Protein AF-A0A6G8Q004-F1 (afdb_monomer)

pLDDT: mean 73.76, std 18.57, range [37.31, 93.25]

Sequence (180 aa):
MSMREQERRKRRAISRADGVKKRLNGRMREAELLAKEAKRRAEEVKRRIEVGDVEPRPLPSLREDSMPSMESSRSMPSMESSPSMASAELSSGVPLEEAAYGGGEMGEDMPLGIEPRRAHEDLGRRITEDTGAEGDVHLHAERKADEMKSQMTEDTDAGGDMKLHADRKAERMAAEMLEE

Mean predicted aligned error: 21.76 Å

Foldseek 3Di:
DDPVVVVVVVVVVVVVVVVVVVVVVVVVVVVVVVVVVVVVVVVVVVCCVPVVPDDPDPDDPDDPPDDPDPDPPDDDPDPDDDDPDDDDDDPDDDPDPPPPPPPDPPPPPDPPVDDVVVVLQVVLCVVQVVVPPSSDPVSSVVSVLQVVLCVVQVVVNPSSPPVSSVVSVVVVVVVVVVVD

Organism: NCBI:txid2653852

Solvent-accessible surface area (backbone atoms only — not comparable to full-atom values): 11271 Å² total; per-residue (Å²): 134,56,72,72,55,54,52,51,52,50,54,52,50,50,54,52,52,52,54,50,50,53,54,50,55,51,54,52,51,53,51,51,50,52,52,52,52,52,49,51,54,51,52,50,52,49,43,40,69,75,72,51,79,53,84,74,76,78,72,80,75,79,58,92,86,60,73,84,73,76,78,81,75,72,85,72,80,80,78,78,83,76,84,85,81,74,91,72,90,70,95,73,78,86,75,76,92,78,76,83,79,70,75,70,85,84,62,85,83,58,91,56,101,59,60,66,68,58,55,50,53,55,47,30,27,64,74,12,52,91,66,67,30,76,35,38,64,66,60,22,50,52,53,51,50,51,52,50,33,30,66,76,12,56,93,59,71,30,79,39,40,66,67,58,24,51,52,51,52,51,50,52,53,51,51,60,66,72,76,113

Secondary structure (DSSP, 8-state):
--HHHHHHHHHHHHHHHHHHHHHHHHHHHHHHHHHHHHHHHHHHHHHHHHT--SPPPPPPPPPTT----------PPPPPPP---------S----S-SS----STTTT---SS-HHHHHHHHHHHHHGGGT-TT-HHHHHHHHHHHHHHHHHGGGT-TT-HHHHHHHHHHHHHHHHH--

Radius of gyration: 31.66 Å; Cα contacts (8 Å, |Δi|>4): 59; chains: 1; bounding box: 73×43×82 Å

Structure (mmCIF, N/CA/C/O backbone):
data_AF-A0A6G8Q004-F1
#
_entry.id   AF-A0A6G8Q004-F1
#
loop_
_atom_site.group_PDB
_atom_site.id
_atom_site.type_symbol
_atom_site.label_atom_id
_atom_site.label_alt_id
_atom_site.label_comp_id
_atom_site.label_asym_id
_atom_site.label_entity_id
_atom_site.label_seq_id
_atom_site.pdbx_PDB_ins_code
_atom_site.Cartn_x
_atom_site.Cartn_y
_atom_site.Cartn_z
_atom_site.occupancy
_atom_site.B_iso_or_equiv
_atom_site.auth_seq_id
_atom_site.auth_comp_id
_atom_site.auth_asym_id
_atom_site.auth_atom_id
_atom_site.pdbx_PDB_model_num
ATOM 1 N N . MET A 1 1 ? 32.121 6.304 -26.165 1.00 60.59 1 MET A N 1
ATOM 2 C CA . MET A 1 1 ? 32.089 7.005 -24.856 1.00 60.59 1 MET A CA 1
ATOM 3 C C . MET A 1 1 ? 33.478 6.995 -24.233 1.00 60.59 1 MET A C 1
ATOM 5 O O . MET A 1 1 ? 34.127 5.959 -24.273 1.00 60.59 1 MET A O 1
ATOM 9 N N . SER A 1 2 ? 33.946 8.118 -23.682 1.00 84.44 2 SER A N 1
ATOM 10 C CA . SER A 1 2 ? 35.285 8.214 -23.071 1.00 84.44 2 SER A CA 1
ATOM 11 C C . SER A 1 2 ? 35.323 7.554 -21.684 1.00 84.44 2 SER A C 1
ATOM 13 O O . SER A 1 2 ? 34.373 7.688 -20.912 1.00 84.44 2 SER A O 1
ATOM 15 N N . MET A 1 3 ? 36.435 6.900 -21.326 1.00 78.88 3 MET A N 1
ATOM 16 C CA . MET A 1 3 ? 36.659 6.296 -19.997 1.00 78.88 3 MET A CA 1
ATOM 17 C C . MET A 1 3 ? 36.403 7.283 -18.844 1.00 78.88 3 MET A C 1
ATOM 19 O O . MET A 1 3 ? 35.799 6.929 -17.833 1.00 78.88 3 MET A O 1
ATOM 23 N N . ARG A 1 4 ? 36.751 8.564 -19.034 1.00 80.69 4 ARG A N 1
ATOM 24 C CA . ARG A 1 4 ? 36.499 9.637 -18.052 1.00 80.69 4 ARG A CA 1
ATOM 25 C C . ARG A 1 4 ? 35.010 9.912 -17.835 1.00 80.69 4 ARG A C 1
ATOM 27 O O . ARG A 1 4 ? 34.591 10.317 -16.750 1.00 80.69 4 ARG A O 1
ATOM 34 N N . GLU A 1 5 ? 34.197 9.711 -18.865 1.00 85.31 5 GLU A N 1
ATOM 35 C CA . GLU A 1 5 ? 32.750 9.885 -18.785 1.00 85.31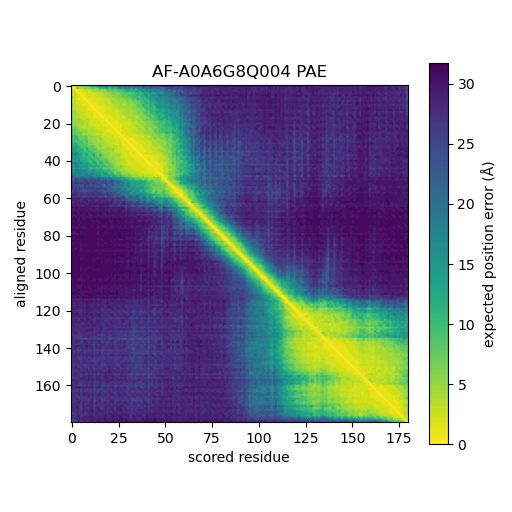 5 GLU A CA 1
ATOM 36 C C . GLU A 1 5 ? 32.092 8.703 -18.062 1.00 85.31 5 GLU A C 1
ATOM 38 O O . GLU A 1 5 ? 31.212 8.906 -17.222 1.00 85.31 5 GLU A O 1
ATOM 43 N N . GLN A 1 6 ? 32.580 7.481 -18.299 1.00 83.94 6 GLN A N 1
ATOM 44 C CA . GLN A 1 6 ? 32.144 6.293 -17.563 1.00 83.94 6 GLN A CA 1
ATOM 45 C C . GLN A 1 6 ? 32.464 6.407 -16.066 1.00 83.94 6 GLN A C 1
ATOM 47 O O . GLN A 1 6 ? 31.599 6.137 -15.233 1.00 83.94 6 GLN A O 1
ATOM 52 N N . GLU A 1 7 ? 33.658 6.881 -15.698 1.00 85.06 7 GLU A N 1
ATOM 53 C CA . GLU A 1 7 ? 34.019 7.124 -14.294 1.00 85.06 7 GLU A CA 1
ATOM 54 C C . GLU A 1 7 ? 33.127 8.178 -13.628 1.00 85.06 7 GLU A C 1
ATOM 56 O O . GLU A 1 7 ? 32.675 7.989 -12.495 1.00 85.06 7 GLU A O 1
ATOM 61 N N . ARG A 1 8 ? 32.807 9.273 -14.332 1.00 86.38 8 ARG A N 1
ATOM 62 C CA . ARG A 1 8 ? 31.873 10.292 -13.826 1.00 86.38 8 ARG A CA 1
ATOM 63 C C . ARG A 1 8 ? 30.472 9.725 -13.612 1.00 86.38 8 ARG A C 1
ATOM 65 O O . ARG A 1 8 ? 29.851 10.033 -12.593 1.00 86.38 8 ARG A O 1
ATOM 72 N N . ARG A 1 9 ? 29.974 8.892 -14.532 1.00 84.19 9 ARG A N 1
ATOM 73 C CA . ARG A 1 9 ? 28.670 8.224 -14.381 1.00 84.19 9 ARG A CA 1
ATOM 74 C C . ARG A 1 9 ? 28.670 7.261 -13.194 1.00 84.19 9 ARG A C 1
ATOM 76 O O . ARG A 1 9 ? 27.758 7.342 -12.375 1.00 84.19 9 ARG A O 1
ATOM 83 N N . LYS A 1 10 ? 29.718 6.446 -13.028 1.00 87.94 10 LYS A N 1
ATOM 84 C CA . LYS A 1 10 ? 29.873 5.530 -11.883 1.00 87.94 10 LYS A CA 1
ATOM 85 C C . LYS A 1 10 ? 29.887 6.278 -10.548 1.00 87.94 10 LYS A C 1
ATOM 87 O O . LYS A 1 10 ? 29.115 5.942 -9.656 1.00 87.94 10 LYS A O 1
ATOM 92 N N . ARG A 1 11 ? 30.674 7.354 -10.420 1.00 88.00 11 ARG A N 1
ATOM 93 C CA . ARG A 1 11 ? 30.712 8.169 -9.187 1.00 88.00 11 ARG A CA 1
ATOM 94 C C . ARG A 1 11 ? 29.363 8.812 -8.859 1.00 88.00 11 ARG A C 1
ATOM 96 O O . ARG A 1 11 ? 28.963 8.844 -7.699 1.00 88.00 11 ARG A O 1
ATOM 103 N N . ARG A 1 12 ? 28.634 9.293 -9.872 1.00 87.62 12 ARG A N 1
ATOM 104 C CA . ARG A 1 12 ? 27.278 9.839 -9.687 1.00 87.62 12 ARG A CA 1
ATOM 105 C C . ARG A 1 12 ? 26.276 8.764 -9.269 1.00 87.62 12 ARG A C 1
ATOM 107 O O . ARG A 1 12 ? 25.435 9.038 -8.419 1.00 87.62 12 ARG A O 1
ATOM 114 N N . ALA A 1 13 ? 26.369 7.560 -9.832 1.00 89.12 13 ALA A N 1
ATOM 115 C CA . ALA A 1 13 ? 25.527 6.432 -9.444 1.00 89.12 13 ALA A CA 1
ATOM 116 C C . ALA A 1 13 ? 25.773 6.019 -7.983 1.00 89.12 13 ALA A C 1
ATOM 118 O O . ALA A 1 13 ? 24.814 5.894 -7.226 1.00 89.12 13 ALA A O 1
ATOM 119 N N . ILE A 1 14 ? 27.040 5.927 -7.563 1.00 91.31 14 ILE A N 1
ATOM 120 C CA . ILE A 1 14 ? 27.421 5.623 -6.172 1.00 91.31 14 ILE A CA 1
ATOM 121 C C . ILE A 1 14 ? 26.874 6.689 -5.213 1.00 91.31 14 ILE A C 1
ATOM 123 O O . ILE A 1 14 ? 26.197 6.360 -4.247 1.00 91.31 14 ILE A O 1
ATOM 127 N N . SER A 1 15 ? 27.066 7.975 -5.522 1.00 89.19 15 SER A N 1
ATOM 128 C CA . SER A 1 15 ? 26.564 9.065 -4.675 1.00 89.19 15 SER A CA 1
ATOM 129 C C . SER A 1 15 ? 25.033 9.060 -4.537 1.00 89.19 15 SER A C 1
ATOM 131 O O . SER A 1 15 ? 24.506 9.328 -3.455 1.00 89.19 15 SER A O 1
ATOM 133 N N . ARG A 1 16 ? 24.305 8.712 -5.606 1.00 90.75 16 ARG A N 1
ATOM 134 C CA . ARG A 1 16 ? 22.843 8.548 -5.558 1.00 90.75 16 ARG A CA 1
ATOM 135 C C . ARG A 1 16 ? 22.437 7.350 -4.701 1.00 90.75 16 ARG A C 1
ATOM 137 O O . ARG A 1 16 ? 21.535 7.491 -3.878 1.00 90.75 16 ARG A O 1
ATOM 144 N N . ALA A 1 17 ? 23.117 6.215 -4.856 1.00 88.75 17 ALA A N 1
ATOM 145 C CA . ALA A 1 17 ? 22.868 5.017 -4.058 1.00 88.75 17 ALA A CA 1
ATOM 146 C C . ALA A 1 17 ? 23.103 5.274 -2.559 1.00 88.75 17 ALA A C 1
ATOM 148 O O . ALA A 1 17 ? 22.254 4.933 -1.735 1.00 88.75 17 ALA A O 1
ATOM 149 N N . ASP A 1 18 ? 24.182 5.975 -2.203 1.00 92.81 18 ASP A N 1
ATOM 150 C CA . ASP A 1 18 ? 24.469 6.364 -0.818 1.00 92.81 18 ASP A CA 1
ATOM 151 C C . ASP A 1 18 ? 23.402 7.305 -0.243 1.00 92.81 18 ASP A C 1
ATOM 153 O O . ASP A 1 18 ? 23.012 7.181 0.921 1.00 92.81 18 ASP A O 1
ATOM 157 N N . GLY A 1 19 ? 22.885 8.228 -1.061 1.00 90.31 19 GLY A N 1
ATOM 158 C CA . GLY A 1 19 ? 21.781 9.108 -0.681 1.00 90.31 19 GLY A CA 1
ATOM 159 C C . GLY A 1 19 ? 20.499 8.337 -0.353 1.00 90.31 19 GLY A C 1
ATOM 160 O O . GLY A 1 19 ? 19.862 8.602 0.669 1.00 90.31 19 GLY A O 1
ATOM 161 N N . VAL A 1 20 ? 20.142 7.349 -1.178 1.00 91.25 20 VAL A N 1
ATOM 162 C CA . VAL A 1 20 ? 18.982 6.472 -0.940 1.00 91.25 20 VAL A CA 1
ATOM 163 C C . VAL A 1 20 ? 19.192 5.623 0.313 1.00 91.25 20 VAL A C 1
ATOM 165 O O . VAL A 1 20 ? 18.309 5.572 1.170 1.00 91.25 20 VAL A O 1
ATOM 168 N N . LYS A 1 21 ? 20.382 5.038 0.482 1.00 90.50 21 LYS A N 1
ATOM 169 C CA . LYS A 1 21 ? 20.731 4.227 1.656 1.00 90.50 21 LYS A CA 1
ATOM 170 C C . LYS A 1 21 ? 20.603 5.017 2.959 1.00 90.50 21 LYS A C 1
ATOM 172 O O . LYS A 1 21 ? 20.034 4.515 3.924 1.00 90.50 21 LYS A O 1
ATOM 177 N N . LYS A 1 22 ? 21.061 6.274 2.992 1.00 92.00 22 LYS A N 1
ATOM 178 C CA . LYS A 1 22 ? 20.903 7.145 4.171 1.00 92.00 22 LYS A CA 1
ATOM 179 C C . LYS A 1 22 ? 19.435 7.412 4.510 1.00 92.00 22 LYS A C 1
ATOM 181 O O . LYS A 1 22 ? 19.076 7.362 5.683 1.00 92.00 22 LYS A O 1
ATOM 186 N N . ARG A 1 23 ? 18.584 7.652 3.505 1.00 91.12 23 ARG A N 1
ATOM 187 C CA . ARG A 1 23 ? 17.139 7.869 3.711 1.00 91.12 23 ARG A CA 1
ATOM 188 C C . ARG A 1 23 ? 16.446 6.619 4.246 1.00 91.12 23 ARG A C 1
ATOM 190 O O . ARG A 1 23 ? 15.669 6.717 5.189 1.00 91.12 23 ARG A O 1
ATOM 197 N N . LEU A 1 24 ? 16.759 5.453 3.680 1.00 88.44 24 LEU A N 1
ATOM 198 C CA . LEU A 1 24 ? 16.231 4.174 4.157 1.00 88.44 24 LEU A CA 1
ATOM 199 C C . LEU A 1 24 ? 16.668 3.888 5.595 1.00 88.44 24 LEU A C 1
ATOM 201 O O . LEU A 1 24 ? 15.832 3.546 6.422 1.00 88.44 24 LEU A O 1
ATOM 205 N N . ASN A 1 25 ? 17.940 4.117 5.927 1.00 89.56 25 ASN A N 1
ATOM 206 C CA . ASN A 1 25 ? 18.435 3.934 7.292 1.00 89.56 25 ASN A CA 1
ATOM 207 C C . ASN A 1 25 ? 17.744 4.862 8.305 1.00 89.56 25 ASN A C 1
ATOM 209 O O . ASN A 1 25 ? 17.517 4.448 9.438 1.00 89.56 25 ASN A O 1
ATOM 213 N N . GLY A 1 26 ? 17.404 6.096 7.915 1.00 87.81 26 GLY A N 1
ATOM 214 C CA . GLY A 1 26 ? 16.605 7.001 8.750 1.00 87.81 26 GLY A CA 1
ATOM 215 C C . GLY A 1 26 ? 15.217 6.428 9.045 1.00 87.81 26 GLY A C 1
ATOM 216 O O . GLY A 1 26 ? 14.860 6.257 10.207 1.00 87.81 26 GLY A O 1
ATOM 217 N N . ARG A 1 27 ? 14.494 6.017 7.995 1.00 88.88 27 ARG A N 1
ATOM 218 C CA . ARG A 1 27 ? 13.155 5.413 8.114 1.00 88.88 27 ARG A CA 1
ATOM 219 C C . ARG A 1 27 ? 13.153 4.117 8.924 1.00 88.88 27 ARG A C 1
ATOM 221 O O . ARG A 1 27 ? 12.253 3.894 9.722 1.00 88.88 27 ARG A O 1
ATOM 228 N N . MET A 1 28 ? 14.171 3.273 8.754 1.00 88.00 28 MET A N 1
ATOM 229 C CA . MET A 1 28 ? 14.307 2.027 9.517 1.00 88.00 28 MET A CA 1
ATOM 230 C C . MET A 1 28 ? 14.468 2.288 11.018 1.00 88.00 28 MET A C 1
ATOM 232 O O . MET A 1 28 ? 13.885 1.570 11.822 1.00 88.00 28 MET A O 1
ATOM 236 N N . ARG A 1 29 ? 15.214 3.332 11.406 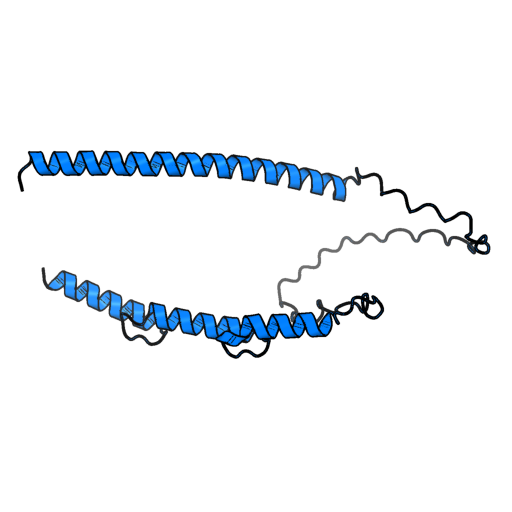1.00 88.12 29 ARG A N 1
ATOM 237 C CA . ARG A 1 29 ? 15.359 3.721 12.818 1.00 88.12 29 ARG A CA 1
ATOM 238 C C . ARG A 1 29 ? 14.048 4.236 13.402 1.00 88.12 29 ARG A C 1
ATOM 240 O O . ARG A 1 29 ? 13.706 3.871 14.520 1.00 88.12 29 ARG A O 1
ATOM 247 N N . GLU A 1 30 ? 13.310 5.049 12.651 1.00 88.50 30 GLU A N 1
ATOM 248 C CA . GLU A 1 30 ? 11.979 5.522 13.059 1.00 88.50 30 GLU A CA 1
ATOM 249 C C . GLU A 1 30 ? 11.005 4.351 13.239 1.00 88.50 30 GLU A C 1
ATOM 251 O O . GLU A 1 30 ? 10.335 4.253 14.267 1.00 88.50 30 GLU A O 1
ATOM 256 N N . ALA A 1 31 ? 10.992 3.411 12.290 1.00 85.88 31 ALA A N 1
ATOM 257 C CA . ALA A 1 31 ? 10.184 2.199 12.375 1.00 85.88 31 ALA A CA 1
ATOM 258 C C . ALA A 1 31 ? 10.569 1.329 13.583 1.00 85.88 31 ALA A C 1
ATOM 260 O O . ALA A 1 31 ? 9.697 0.789 14.261 1.00 85.88 31 ALA A O 1
ATOM 261 N N . GLU A 1 32 ? 11.862 1.219 13.898 1.00 90.69 32 GLU A N 1
ATOM 262 C CA . GLU A 1 32 ? 12.336 0.473 15.066 1.00 90.69 32 GLU A CA 1
ATOM 263 C C . GLU A 1 32 ? 11.872 1.111 16.385 1.00 90.69 32 GLU A C 1
ATOM 265 O O . GLU A 1 32 ? 11.477 0.401 17.313 1.00 90.69 32 GLU A O 1
ATOM 270 N N . LEU A 1 33 ? 11.888 2.445 16.477 1.00 90.94 33 LEU A N 1
ATOM 271 C CA . LEU A 1 33 ? 11.392 3.169 17.650 1.00 90.94 33 LEU A CA 1
ATOM 272 C C . LEU A 1 33 ? 9.883 2.982 17.825 1.00 90.94 33 LEU A C 1
ATOM 274 O O . LEU A 1 33 ? 9.444 2.623 18.919 1.00 90.94 33 LEU A O 1
ATOM 278 N N . LEU A 1 34 ? 9.112 3.129 16.744 1.00 90.88 34 LEU A N 1
ATOM 279 C CA . LEU A 1 34 ? 7.669 2.875 16.742 1.00 90.88 34 LEU A CA 1
ATOM 280 C C . LEU A 1 34 ? 7.348 1.438 17.166 1.00 90.88 34 LEU A C 1
ATOM 282 O O . LEU A 1 34 ? 6.473 1.213 17.999 1.00 90.88 34 LEU A O 1
ATOM 286 N N . ALA A 1 35 ? 8.095 0.458 16.655 1.00 89.19 35 ALA A N 1
ATOM 287 C CA . ALA A 1 35 ? 7.914 -0.941 17.025 1.00 89.19 35 ALA A CA 1
ATOM 288 C C . ALA A 1 35 ? 8.210 -1.191 18.514 1.00 89.19 35 ALA A C 1
ATOM 290 O O . ALA A 1 35 ? 7.503 -1.961 19.165 1.00 89.19 35 ALA A O 1
ATOM 291 N N . LYS A 1 36 ? 9.233 -0.539 19.080 1.00 92.56 36 LYS A N 1
ATOM 292 C CA . LYS A 1 36 ? 9.540 -0.628 20.518 1.00 92.56 36 LYS A CA 1
ATOM 293 C C . LYS A 1 36 ? 8.441 -0.003 21.376 1.00 92.56 36 LYS A C 1
ATOM 295 O O . LYS A 1 36 ? 8.083 -0.580 22.401 1.00 92.56 36 LYS A O 1
ATOM 300 N N . GLU A 1 37 ? 7.894 1.138 20.968 1.00 93.06 37 GLU A N 1
ATOM 301 C CA . GLU A 1 37 ? 6.784 1.790 21.670 1.00 93.06 37 GLU A CA 1
ATOM 302 C C . GLU A 1 37 ? 5.509 0.938 21.627 1.00 93.06 37 GLU A C 1
ATOM 304 O O . GLU A 1 37 ? 4.879 0.710 22.660 1.00 93.06 37 GLU A O 1
ATOM 309 N N . ALA A 1 38 ? 5.176 0.391 20.455 1.00 89.94 38 ALA A N 1
ATOM 310 C CA . ALA A 1 38 ? 4.040 -0.507 20.287 1.00 89.94 38 ALA A CA 1
ATOM 311 C C . ALA A 1 38 ? 4.161 -1.753 21.179 1.00 89.94 38 ALA A C 1
ATOM 313 O O . ALA A 1 38 ? 3.192 -2.136 21.831 1.00 89.94 38 ALA A O 1
ATOM 314 N N . LYS A 1 39 ? 5.362 -2.342 21.278 1.00 93.25 39 LYS A N 1
ATOM 315 C CA . LYS A 1 39 ? 5.624 -3.471 22.186 1.00 93.25 39 LYS A CA 1
ATOM 316 C C . LYS A 1 39 ? 5.395 -3.109 23.652 1.00 93.25 39 LYS A C 1
ATOM 318 O O . LYS A 1 39 ? 4.737 -3.867 24.353 1.00 93.25 39 LYS A O 1
ATOM 323 N N . ARG A 1 40 ? 5.871 -1.943 24.105 1.00 91.38 40 ARG A N 1
ATOM 324 C CA . ARG A 1 40 ? 5.638 -1.481 25.486 1.00 91.38 40 ARG A CA 1
ATOM 325 C C . ARG A 1 40 ? 4.150 -1.330 25.791 1.00 91.38 40 ARG A C 1
ATOM 327 O O . ARG A 1 40 ? 3.688 -1.853 26.797 1.00 91.38 40 ARG A O 1
ATOM 334 N N . ARG A 1 41 ? 3.388 -0.695 24.894 1.00 87.62 41 ARG A N 1
ATOM 335 C CA . ARG A 1 41 ? 1.928 -0.577 25.047 1.00 87.62 41 ARG A CA 1
ATOM 336 C C . ARG A 1 41 ? 1.236 -1.937 25.069 1.00 87.62 41 ARG A C 1
ATOM 338 O O . ARG A 1 41 ? 0.331 -2.142 25.869 1.00 87.62 41 ARG A O 1
ATOM 345 N N . ALA A 1 42 ? 1.655 -2.867 24.214 1.00 89.50 42 ALA A N 1
ATOM 346 C CA . ALA A 1 42 ? 1.094 -4.215 24.191 1.00 89.50 42 ALA A CA 1
ATOM 347 C C . ALA A 1 42 ? 1.348 -4.959 25.512 1.00 89.50 42 ALA A C 1
ATOM 349 O O . ALA A 1 42 ? 0.441 -5.593 26.043 1.00 89.50 42 ALA A O 1
ATOM 350 N N . GLU A 1 43 ? 2.551 -4.839 26.078 1.00 88.50 43 GLU A N 1
ATOM 351 C CA . GLU A 1 43 ? 2.869 -5.399 27.394 1.00 88.50 43 GLU A CA 1
ATOM 352 C C . GLU A 1 43 ? 2.059 -4.743 28.520 1.00 88.50 43 GLU A C 1
ATOM 354 O O . GLU A 1 43 ? 1.586 -5.446 29.409 1.00 88.50 43 GLU A O 1
ATOM 359 N N . GLU A 1 44 ? 1.852 -3.423 28.481 1.00 85.50 44 GLU A N 1
ATOM 360 C CA . GLU A 1 44 ? 0.981 -2.723 29.434 1.00 85.50 44 GLU A CA 1
ATOM 361 C C . GLU A 1 44 ? -0.457 -3.244 29.366 1.00 85.50 44 GLU A C 1
ATOM 363 O O . GLU A 1 44 ? -1.039 -3.569 30.397 1.00 85.50 44 GLU A O 1
ATOM 368 N N . VAL A 1 45 ? -1.023 -3.373 28.163 1.00 86.94 45 VAL A N 1
ATOM 369 C CA . VAL A 1 45 ? -2.372 -3.927 27.967 1.00 86.94 45 VAL A CA 1
ATOM 370 C C . VAL A 1 45 ? -2.445 -5.360 28.484 1.00 86.94 45 VAL A C 1
ATOM 372 O O . VAL A 1 45 ? -3.377 -5.695 29.212 1.00 86.94 45 VAL A O 1
ATOM 375 N N . LYS A 1 46 ? -1.440 -6.186 28.178 1.00 86.38 46 LYS A N 1
ATOM 376 C CA . LYS A 1 46 ? -1.368 -7.564 28.666 1.00 86.38 46 LYS A CA 1
ATOM 377 C C . LYS A 1 46 ? -1.377 -7.618 30.196 1.00 86.38 46 LYS A C 1
ATOM 379 O O . LYS A 1 46 ? -2.167 -8.364 30.759 1.00 86.38 46 LYS A O 1
ATOM 384 N N . ARG A 1 47 ? -0.588 -6.776 30.876 1.00 83.62 47 ARG A N 1
ATOM 385 C CA . ARG A 1 47 ? -0.601 -6.684 32.349 1.00 83.62 47 ARG A CA 1
ATOM 386 C C . ARG A 1 47 ? -1.955 -6.235 32.889 1.00 83.62 47 ARG A C 1
ATOM 388 O O . ARG A 1 47 ? -2.444 -6.823 33.844 1.00 83.62 47 ARG A O 1
ATOM 395 N N . ARG A 1 48 ? -2.590 -5.240 32.265 1.00 79.62 48 ARG A N 1
ATOM 396 C CA . ARG A 1 48 ? -3.920 -4.762 32.678 1.00 79.62 48 ARG A CA 1
ATOM 397 C C . ARG A 1 48 ? -4.989 -5.851 32.593 1.00 79.62 48 ARG A C 1
ATOM 399 O O . ARG A 1 48 ? -5.850 -5.898 33.461 1.00 79.62 48 ARG A O 1
ATOM 406 N N . ILE A 1 49 ? -4.930 -6.704 31.569 1.00 78.25 49 ILE A N 1
ATOM 407 C CA . ILE A 1 49 ? -5.897 -7.792 31.367 1.00 78.25 49 ILE A CA 1
ATOM 408 C C . ILE A 1 49 ? -5.580 -8.995 32.265 1.00 78.25 49 ILE A C 1
ATOM 410 O O . ILE A 1 49 ? -6.481 -9.516 32.910 1.00 78.25 49 ILE A O 1
ATOM 414 N N . GLU A 1 50 ? -4.321 -9.444 32.310 1.00 75.50 50 GLU A N 1
ATOM 415 C CA . GLU A 1 50 ? -3.936 -10.679 33.012 1.00 75.50 50 GLU A CA 1
ATOM 416 C C . GLU A 1 50 ? -3.774 -10.493 34.523 1.00 75.50 50 GLU A C 1
ATOM 418 O O . GLU A 1 50 ? -4.176 -11.359 35.293 1.00 75.50 50 GLU A O 1
ATOM 423 N N . VAL A 1 51 ? -3.170 -9.382 34.952 1.00 79.56 51 VAL A N 1
ATOM 424 C CA . VAL A 1 51 ? -2.913 -9.101 36.375 1.00 79.56 51 VAL A CA 1
ATOM 425 C C . VAL A 1 51 ? -4.098 -8.370 37.004 1.00 79.56 51 VAL A C 1
ATOM 427 O O . VAL A 1 51 ? -4.303 -8.450 38.211 1.00 79.56 51 VAL A O 1
ATOM 430 N N . GLY A 1 52 ? -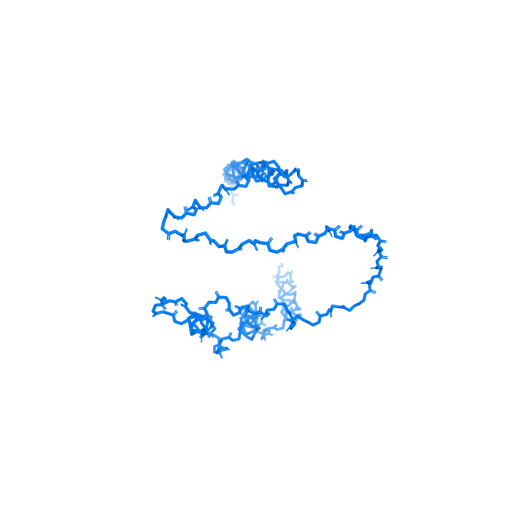4.908 -7.679 36.194 1.00 71.31 52 GLY A N 1
ATOM 431 C CA . GLY A 1 52 ? -6.006 -6.864 36.706 1.00 71.31 52 GLY A CA 1
ATOM 432 C C . GLY A 1 52 ? -5.523 -5.614 37.447 1.00 71.31 52 GLY A C 1
ATOM 433 O O . GLY A 1 52 ? -6.254 -5.092 38.281 1.00 71.31 52 GLY A O 1
ATOM 434 N N . ASP A 1 53 ? -4.318 -5.115 37.130 1.00 67.19 53 ASP A N 1
ATOM 435 C CA . ASP A 1 53 ? -3.695 -3.891 37.683 1.00 67.19 53 ASP A CA 1
ATOM 436 C C . ASP A 1 53 ? -4.410 -2.591 37.231 1.00 67.19 53 ASP A C 1
ATOM 438 O O . ASP A 1 53 ? -3.788 -1.567 36.934 1.00 67.19 53 ASP A O 1
ATOM 442 N N . VAL A 1 54 ? -5.735 -2.618 37.102 1.00 73.75 54 VAL A N 1
ATOM 443 C CA . VAL A 1 54 ? -6.559 -1.454 36.782 1.00 73.75 54 VAL A CA 1
ATOM 444 C C . VAL A 1 54 ? -7.647 -1.356 37.829 1.00 73.75 54 VAL A C 1
ATOM 446 O O . VAL A 1 54 ? -8.536 -2.203 37.894 1.00 73.75 54 VAL A O 1
ATOM 449 N N . GLU A 1 55 ? -7.595 -0.291 38.626 1.00 70.88 55 GLU A N 1
ATOM 450 C CA . GLU A 1 55 ? -8.716 0.068 39.482 1.00 70.88 55 GLU A CA 1
ATOM 451 C C . GLU A 1 55 ? -9.939 0.309 38.588 1.00 70.88 55 GLU A C 1
ATOM 453 O O . GLU A 1 55 ? -9.886 1.164 37.690 1.00 70.88 55 GLU A O 1
ATOM 458 N N . PRO A 1 56 ? -11.032 -0.453 38.768 1.00 74.81 56 PRO A N 1
ATOM 459 C CA . PRO A 1 56 ? -12.239 -0.222 38.003 1.00 74.81 56 PRO A CA 1
ATOM 460 C C . PRO A 1 56 ? -12.677 1.218 38.237 1.00 74.81 56 PRO A C 1
ATOM 462 O O . PRO A 1 56 ? -12.646 1.724 39.362 1.00 74.81 56 PRO A O 1
ATOM 465 N N . ARG A 1 57 ? -13.079 1.892 37.156 1.00 77.94 57 ARG A N 1
ATOM 466 C CA . ARG A 1 57 ? -13.598 3.253 37.259 1.00 77.94 57 ARG A CA 1
ATOM 467 C C . ARG A 1 57 ? -14.722 3.240 38.300 1.00 77.94 57 ARG A C 1
ATOM 469 O O . ARG A 1 57 ? -15.597 2.375 38.194 1.00 77.94 57 ARG A O 1
ATOM 476 N N . PRO A 1 58 ? -14.708 4.151 39.288 1.00 76.44 58 PRO A N 1
ATOM 477 C CA . PRO A 1 58 ? -15.768 4.188 40.275 1.00 76.44 58 PRO A CA 1
ATOM 478 C C . PRO A 1 58 ? -17.095 4.324 39.538 1.00 76.44 58 PRO A C 1
ATOM 480 O O . PRO A 1 58 ? -17.217 5.117 38.595 1.00 76.44 58 PRO A O 1
ATOM 483 N N . LEU A 1 59 ? -18.063 3.502 39.940 1.00 77.00 59 LEU A N 1
ATOM 484 C CA . LEU A 1 59 ? -19.407 3.608 39.402 1.00 77.00 59 LEU A CA 1
ATOM 485 C C . LEU A 1 59 ? -19.909 5.039 39.637 1.00 77.00 59 LEU A C 1
ATOM 487 O O . LEU A 1 59 ? -19.575 5.638 40.667 1.00 77.00 59 LEU A O 1
ATOM 491 N N . PRO A 1 60 ? -20.693 5.602 38.703 1.00 81.81 60 PRO A N 1
ATOM 492 C CA . PRO A 1 60 ? -21.373 6.862 38.950 1.00 81.81 60 PRO A CA 1
ATOM 493 C C . PRO A 1 60 ? -22.110 6.758 40.287 1.00 81.81 60 PRO A C 1
ATOM 495 O O . PRO A 1 60 ? -22.855 5.800 40.501 1.00 81.81 60 PRO A O 1
ATOM 498 N N . SER A 1 61 ? -21.868 7.704 41.197 1.00 74.00 61 SER A N 1
ATOM 499 C CA . SER A 1 61 ? -22.590 7.748 42.466 1.00 74.00 61 SER 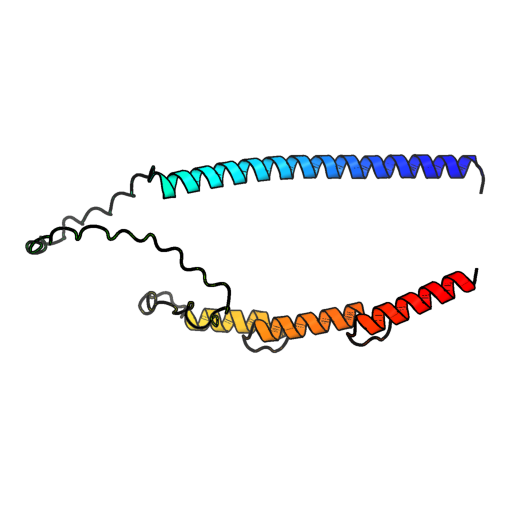A CA 1
ATOM 500 C C . SER A 1 61 ? -24.087 7.772 42.170 1.00 74.00 61 SER A C 1
ATOM 502 O O . SER A 1 61 ? -24.537 8.587 41.358 1.00 74.00 61 SER A O 1
ATOM 504 N N . LEU A 1 62 ? -24.844 6.878 42.813 1.00 62.28 62 LEU A N 1
ATOM 505 C CA . LEU A 1 62 ? -26.301 6.950 42.810 1.00 62.28 62 LEU A CA 1
ATOM 506 C C . LEU A 1 62 ? -26.696 8.368 43.216 1.00 62.28 62 LEU A C 1
ATOM 508 O O . LEU A 1 62 ? -26.168 8.912 44.187 1.00 62.28 62 LEU A O 1
ATOM 512 N N . ARG A 1 63 ? -27.561 8.994 42.420 1.00 70.00 63 ARG A N 1
ATOM 513 C CA . ARG A 1 63 ? -28.022 10.344 42.720 1.00 70.00 63 ARG A CA 1
ATOM 514 C C . ARG A 1 63 ? -28.807 10.324 44.035 1.00 70.00 63 ARG A C 1
ATOM 516 O O . ARG A 1 63 ? -29.504 9.346 44.307 1.00 70.00 63 ARG A O 1
ATOM 523 N N . GLU A 1 64 ? -28.707 11.393 44.820 1.00 61.00 64 GLU A N 1
ATOM 524 C CA . GLU A 1 64 ? -29.343 11.516 46.145 1.00 61.00 64 GLU A CA 1
ATOM 525 C C . GLU A 1 64 ? -30.884 11.424 46.106 1.00 61.00 64 GLU A C 1
ATOM 527 O O . GLU A 1 64 ? -31.513 11.153 47.123 1.00 61.00 64 GLU A O 1
ATOM 532 N N . ASP A 1 65 ? -31.494 11.596 44.932 1.00 64.50 65 ASP A N 1
ATOM 533 C CA . ASP A 1 65 ? -32.924 11.427 44.649 1.00 64.50 65 ASP A CA 1
ATOM 534 C C . ASP A 1 65 ? -33.333 9.974 44.320 1.00 64.50 65 ASP A C 1
ATOM 536 O O . ASP A 1 65 ? -34.511 9.698 44.083 1.00 64.50 65 ASP A O 1
ATOM 540 N N . SER A 1 66 ? -32.397 9.018 44.336 1.00 58.53 66 SER A N 1
ATOM 541 C CA . SER A 1 66 ? -32.711 7.596 44.148 1.00 58.53 66 SER A CA 1
ATOM 542 C C . SER A 1 66 ? -33.360 7.037 45.416 1.00 58.53 66 SER A C 1
ATOM 544 O O . SER A 1 66 ? -32.694 6.866 46.437 1.00 58.53 66 SER A O 1
ATOM 546 N N . MET A 1 67 ? -34.665 6.742 45.361 1.00 54.91 67 MET A N 1
ATOM 547 C CA . MET A 1 67 ? -35.356 6.029 46.443 1.00 54.91 67 MET A CA 1
ATOM 548 C C . MET A 1 67 ? -34.595 4.738 46.799 1.00 54.91 67 MET A C 1
ATOM 550 O O . MET A 1 67 ? -34.077 4.083 45.893 1.00 54.91 67 MET A O 1
ATOM 554 N N . PRO A 1 68 ? -34.514 4.351 48.087 1.00 57.00 68 PRO A N 1
ATOM 555 C CA . PRO A 1 68 ? -33.838 3.125 48.489 1.00 57.00 68 PRO A CA 1
ATOM 556 C C . PRO A 1 68 ? -34.513 1.941 47.798 1.00 57.00 68 PRO A C 1
ATOM 558 O O . PRO A 1 68 ? -35.662 1.611 48.092 1.00 57.00 68 PRO A O 1
ATOM 561 N N . SER A 1 69 ? -33.812 1.322 46.847 1.00 54.50 69 SER A N 1
ATOM 562 C CA . SER A 1 69 ? -34.259 0.076 46.235 1.00 54.50 69 SER A CA 1
ATOM 563 C C . SER A 1 69 ? -34.525 -0.938 47.344 1.00 54.50 69 SER A C 1
ATOM 565 O O . SER A 1 69 ? -33.695 -1.105 48.241 1.00 54.50 69 SER A O 1
ATOM 567 N N . MET A 1 70 ? -35.695 -1.583 47.291 1.00 54.78 70 MET A N 1
ATOM 568 C CA . MET A 1 70 ? -36.047 -2.681 48.189 1.00 54.78 70 MET A CA 1
ATOM 569 C C . MET A 1 70 ? -34.887 -3.673 48.289 1.00 54.78 70 MET A C 1
ATOM 571 O O . MET A 1 70 ? -34.276 -4.029 47.283 1.00 54.78 70 MET A O 1
ATOM 575 N N . GLU A 1 71 ? -34.624 -4.070 49.531 1.00 47.91 71 GLU A N 1
ATOM 576 C CA . GLU A 1 71 ? -33.713 -5.113 49.993 1.00 47.91 71 GLU A CA 1
ATOM 577 C C . GLU A 1 71 ? -33.382 -6.130 48.891 1.00 47.91 71 GLU A C 1
ATOM 579 O O . GLU A 1 71 ? -34.228 -6.935 48.497 1.00 47.91 71 GLU A O 1
ATOM 584 N N . SER A 1 72 ? -32.152 -6.071 48.371 1.00 46.44 72 SER A N 1
ATOM 585 C CA . SER A 1 72 ? -31.604 -7.070 47.458 1.00 46.44 72 SER A CA 1
ATOM 586 C C . SER A 1 72 ? -31.765 -8.444 48.098 1.00 46.44 72 SER A C 1
ATOM 588 O O . SER A 1 72 ? -31.018 -8.831 48.998 1.00 46.44 72 SER A O 1
ATOM 590 N N . SER A 1 73 ? -32.786 -9.172 47.664 1.00 49.97 73 SER A N 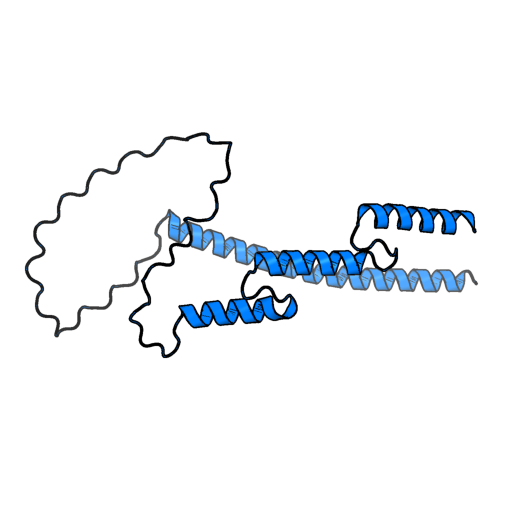1
ATOM 591 C CA . SER A 1 73 ? -33.081 -10.515 48.123 1.00 49.97 73 SER A CA 1
ATOM 592 C C . SER A 1 73 ? -31.860 -11.400 47.890 1.00 49.97 73 SER A C 1
ATOM 594 O O . SER A 1 73 ? -31.502 -11.652 46.743 1.00 49.97 73 SER A O 1
ATOM 596 N N . ARG A 1 74 ? -31.247 -11.851 48.994 1.00 42.97 74 ARG A N 1
ATOM 597 C CA . ARG A 1 74 ? -30.378 -13.034 49.122 1.00 42.97 74 ARG A CA 1
ATOM 598 C C . ARG A 1 74 ? -29.427 -13.250 47.936 1.00 42.97 74 ARG A C 1
ATOM 600 O O . ARG A 1 74 ? -29.743 -13.958 46.984 1.00 42.97 74 ARG A O 1
ATOM 607 N N . SER A 1 75 ? -28.213 -12.724 48.061 1.00 41.50 75 SER A N 1
ATOM 608 C CA . SER A 1 75 ? -27.048 -13.224 47.333 1.00 41.50 75 SER A CA 1
ATOM 609 C C . SER A 1 75 ? -26.998 -14.755 47.424 1.00 41.50 75 SER A C 1
ATOM 611 O O . SER A 1 75 ? -26.797 -15.327 48.497 1.00 41.50 75 SER A O 1
ATOM 613 N N . MET A 1 76 ? -27.234 -15.435 46.300 1.00 50.22 76 MET A N 1
ATOM 614 C CA . MET A 1 76 ? -26.906 -16.852 46.184 1.00 50.22 76 MET A CA 1
ATOM 615 C C . MET A 1 76 ? -25.382 -17.000 46.294 1.00 50.22 76 MET A C 1
ATOM 617 O O . MET A 1 76 ? -24.658 -16.174 45.731 1.00 50.22 76 MET A O 1
ATOM 621 N N . PRO A 1 77 ? -24.873 -18.008 47.022 1.00 43.66 77 PRO A N 1
ATOM 622 C CA . PRO A 1 77 ? -23.443 -18.268 47.079 1.00 43.66 77 PRO A CA 1
ATOM 623 C C . PRO A 1 77 ? -22.939 -18.605 45.674 1.00 43.66 77 PRO A C 1
ATOM 625 O O . PRO A 1 77 ? -23.526 -19.433 44.977 1.00 43.66 77 PRO A O 1
ATOM 628 N N . SER A 1 78 ? -21.871 -17.925 45.264 1.00 41.38 78 SER A N 1
ATOM 629 C CA . SER A 1 78 ? -21.173 -18.123 43.999 1.00 41.38 78 SER A CA 1
ATOM 630 C C . SER A 1 78 ? -20.921 -19.612 43.753 1.00 41.38 78 SER A C 1
ATOM 632 O O . SER A 1 78 ? -20.281 -20.271 44.573 1.00 41.38 78 SER A O 1
ATOM 634 N N . MET A 1 79 ? -21.435 -20.141 42.639 1.00 43.06 79 MET A N 1
ATOM 635 C CA . MET A 1 79 ? -21.089 -21.485 42.184 1.00 43.06 79 MET A CA 1
ATOM 636 C C . MET A 1 79 ? -19.580 -21.566 41.948 1.00 43.06 79 MET A C 1
ATOM 638 O O . MET A 1 79 ? -18.977 -20.700 41.317 1.00 43.06 79 MET A O 1
ATOM 642 N N . GLU A 1 80 ? -19.003 -22.625 42.494 1.00 44.16 80 GLU A N 1
ATOM 643 C CA . GLU A 1 80 ? -17.617 -23.041 42.362 1.00 44.16 80 GLU A CA 1
ATOM 644 C C . GLU A 1 80 ? -17.235 -23.149 40.875 1.00 44.16 80 GLU A C 1
ATOM 646 O O . GLU A 1 80 ? -17.882 -23.852 40.094 1.00 44.16 80 GLU A O 1
ATOM 651 N N . SER A 1 81 ? -16.209 -22.399 40.472 1.00 41.56 81 SER A N 1
ATOM 652 C CA . SER A 1 81 ? -15.674 -22.379 39.112 1.00 41.56 81 SER A CA 1
ATOM 653 C C . SER A 1 81 ? -15.329 -23.793 38.643 1.00 41.56 81 SER A C 1
ATOM 655 O O . SER A 1 81 ? -14.485 -24.469 39.229 1.00 41.56 81 SER A O 1
ATOM 657 N N . SER A 1 82 ? -15.962 -24.241 37.562 1.00 43.31 82 SER A N 1
ATOM 658 C CA . SER A 1 82 ? -15.668 -25.536 36.948 1.00 43.31 82 SER A CA 1
ATOM 659 C C . SER A 1 82 ? -14.265 -25.528 36.313 1.00 43.31 82 SER A C 1
ATOM 661 O O . SER A 1 82 ? -13.910 -24.554 35.640 1.00 43.31 82 SER A O 1
ATOM 663 N N . PRO A 1 83 ? -13.464 -26.600 36.454 1.00 48.56 83 PRO A N 1
ATOM 664 C CA . PRO A 1 83 ? -12.155 -26.694 35.824 1.00 48.56 83 PRO A CA 1
ATOM 665 C C . PRO A 1 83 ? -12.329 -26.996 34.332 1.00 48.56 83 PRO A C 1
ATOM 667 O O . PRO A 1 83 ? -12.546 -28.136 33.934 1.00 48.56 83 PRO A O 1
ATOM 670 N N . SER A 1 84 ? -12.224 -25.974 33.487 1.00 37.38 84 SER A N 1
ATOM 671 C CA . SER A 1 84 ? -12.235 -26.150 32.031 1.00 37.38 84 SER A CA 1
ATOM 672 C C . SER A 1 84 ? -10.804 -26.313 31.510 1.00 37.38 84 SER A C 1
ATOM 674 O O . SER A 1 84 ? -10.251 -25.417 30.882 1.00 37.38 84 SER A O 1
ATOM 676 N N . MET A 1 85 ? -10.188 -27.464 31.794 1.00 46.94 85 MET A N 1
ATOM 677 C CA . MET A 1 85 ? -9.126 -28.014 30.947 1.00 46.94 85 MET A CA 1
ATOM 678 C C . MET A 1 85 ? -9.705 -29.198 30.181 1.00 46.94 85 MET A C 1
ATOM 680 O O . MET A 1 85 ? -9.847 -30.288 30.725 1.00 46.94 85 MET A O 1
ATOM 684 N N . ALA A 1 86 ? -9.996 -28.984 28.905 1.00 37.31 86 ALA A N 1
ATOM 685 C CA . ALA A 1 86 ? -10.075 -30.056 27.928 1.00 37.31 86 ALA A CA 1
ATOM 686 C C . ALA A 1 86 ? -9.700 -29.473 26.568 1.00 37.31 86 ALA A C 1
ATOM 688 O O . ALA A 1 86 ? -10.513 -28.881 25.863 1.00 37.31 86 ALA A O 1
ATOM 689 N N . SER A 1 87 ? -8.421 -29.613 26.239 1.00 44.56 87 SER A N 1
ATOM 690 C CA . SER A 1 87 ? -7.922 -29.578 24.876 1.00 44.56 87 SER A CA 1
ATOM 691 C C . SER A 1 87 ? -8.792 -30.499 24.016 1.00 44.56 87 SER A C 1
ATOM 693 O O . SER A 1 87 ? -8.745 -31.716 24.178 1.00 44.56 87 SER A O 1
ATOM 695 N N . ALA A 1 88 ? -9.595 -29.923 23.127 1.00 39.97 88 ALA A N 1
ATOM 696 C CA . ALA A 1 88 ? -10.219 -30.644 22.032 1.00 39.97 88 ALA A CA 1
ATOM 697 C C . ALA A 1 88 ? -9.442 -30.290 20.766 1.00 39.97 88 ALA A C 1
ATOM 699 O O . ALA A 1 88 ? -9.577 -29.205 20.201 1.00 39.97 88 ALA A O 1
ATOM 700 N N . GLU A 1 89 ? -8.574 -31.212 20.366 1.00 46.25 89 GLU A N 1
ATOM 701 C CA . GLU A 1 89 ? -8.109 -31.329 18.994 1.00 46.25 89 GLU A CA 1
ATOM 702 C C . GLU A 1 89 ? -9.324 -31.287 18.054 1.00 46.25 89 GLU A C 1
ATOM 704 O O . GLU A 1 89 ? -10.145 -32.199 18.053 1.00 46.25 89 GLU A O 1
ATOM 709 N N . LEU A 1 90 ? -9.444 -30.229 17.254 1.00 41.50 90 LEU A N 1
ATOM 710 C CA . LEU A 1 90 ? -10.312 -30.189 16.076 1.00 41.50 90 LEU A CA 1
ATOM 711 C C . LEU A 1 90 ? -9.589 -29.425 14.966 1.00 41.50 90 LEU A C 1
ATOM 713 O O . LEU A 1 90 ? -9.910 -28.308 14.577 1.00 41.50 90 LEU A O 1
ATOM 717 N N . SER A 1 91 ? -8.561 -30.091 14.447 1.00 49.44 91 SER A N 1
ATOM 718 C CA . SER A 1 91 ? -8.189 -29.995 13.042 1.00 49.44 91 SER A CA 1
ATOM 719 C C . SER A 1 91 ? -9.323 -30.626 12.224 1.00 49.44 91 SER A C 1
ATOM 721 O O . SER A 1 91 ? -9.367 -31.847 12.082 1.00 49.44 91 SER A O 1
ATOM 723 N N . SER A 1 92 ? -10.268 -29.817 11.746 1.00 42.44 92 SER A N 1
ATOM 724 C CA . SER A 1 92 ? -10.998 -29.966 10.471 1.00 42.44 92 SER A CA 1
ATOM 725 C C . SER A 1 92 ? -12.287 -29.144 10.502 1.00 42.44 92 SER A C 1
ATOM 727 O O . SER A 1 92 ? -13.104 -29.284 11.403 1.00 42.44 92 SER A O 1
ATOM 729 N N . GLY A 1 93 ? -12.479 -28.315 9.476 1.00 39.28 93 GLY A N 1
ATOM 730 C CA . GLY A 1 93 ? -13.750 -27.640 9.218 1.00 39.28 93 GLY A CA 1
ATOM 731 C C . GLY A 1 93 ? -13.817 -26.235 9.797 1.00 39.28 93 GLY A C 1
ATOM 732 O O . GLY A 1 93 ? -14.187 -26.036 10.947 1.00 39.28 93 GLY A O 1
ATOM 733 N N . VAL A 1 94 ? -13.489 -25.255 8.958 1.00 41.69 94 VAL A N 1
ATOM 734 C CA . VAL A 1 94 ? -13.869 -23.853 9.145 1.00 41.69 94 VAL A CA 1
ATOM 735 C C . VAL A 1 94 ? -15.395 -23.818 9.339 1.00 41.69 94 VAL A C 1
ATOM 737 O O . VAL A 1 94 ? -16.104 -24.237 8.420 1.00 41.69 94 VAL A O 1
ATOM 740 N N . PRO A 1 95 ? -15.933 -23.407 10.501 1.00 39.84 95 PRO A N 1
ATOM 741 C CA . PRO A 1 95 ? -17.363 -23.197 10.622 1.00 39.84 95 PRO A CA 1
ATOM 742 C C . PRO A 1 95 ? -17.724 -21.946 9.822 1.00 39.84 95 PRO A C 1
ATOM 744 O O . PRO A 1 95 ? -17.054 -20.918 9.915 1.00 39.84 95 PRO A O 1
ATOM 747 N N . LEU A 1 96 ? -18.769 -22.086 9.009 1.00 43.88 96 LEU A N 1
ATOM 748 C CA . LEU A 1 96 ? -19.386 -21.037 8.212 1.00 43.88 96 LEU A CA 1
ATOM 749 C C . LEU A 1 96 ? -19.589 -19.775 9.067 1.00 43.88 96 LEU A C 1
ATOM 751 O O . LEU A 1 96 ? -20.176 -19.823 10.150 1.00 43.88 96 LEU A O 1
ATOM 755 N N . GLU A 1 97 ? -19.061 -18.664 8.571 1.00 45.66 97 GLU A N 1
ATOM 756 C CA . GLU A 1 97 ? -18.961 -17.348 9.202 1.00 45.66 97 GLU A CA 1
ATOM 757 C C . GLU A 1 97 ? -20.320 -16.621 9.231 1.00 45.66 97 GLU A C 1
ATOM 759 O O . GLU A 1 97 ? -20.440 -15.475 8.822 1.00 45.66 97 GLU A O 1
ATOM 764 N N . GLU A 1 98 ? -21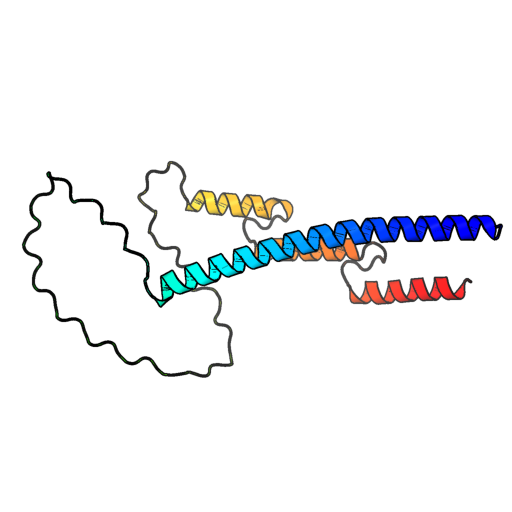.379 -17.296 9.687 1.00 45.47 98 GLU A N 1
ATOM 765 C CA . GLU A 1 98 ? -22.758 -16.781 9.616 1.00 45.47 98 GLU A CA 1
ATOM 766 C C . GLU A 1 98 ? -23.405 -16.572 10.998 1.00 45.47 98 GLU A C 1
ATOM 768 O O . GLU A 1 98 ? -24.530 -16.098 11.102 1.00 45.47 98 GLU A O 1
ATOM 773 N N . ALA A 1 99 ? -22.688 -16.854 12.094 1.00 42.69 99 ALA A N 1
ATOM 774 C CA . ALA A 1 99 ? -23.249 -16.783 13.451 1.00 42.69 99 ALA A CA 1
ATOM 775 C C . ALA A 1 99 ? -22.583 -15.765 14.400 1.00 42.69 99 ALA A C 1
ATOM 777 O O . ALA A 1 99 ? -23.003 -15.654 15.551 1.00 42.69 99 ALA A O 1
ATOM 778 N N . ALA A 1 100 ? -21.568 -15.007 13.962 1.00 40.12 100 ALA A N 1
ATOM 779 C CA . ALA A 1 100 ? -20.852 -14.064 14.840 1.00 40.12 100 ALA A CA 1
ATOM 780 C C . ALA A 1 100 ? -21.248 -12.584 14.657 1.00 40.12 100 ALA A C 1
ATOM 782 O O . ALA A 1 100 ? -20.863 -11.745 15.467 1.00 40.12 100 ALA A O 1
ATOM 783 N N . TYR A 1 101 ? -22.064 -12.266 13.647 1.00 43.59 101 TYR A N 1
ATOM 784 C CA . TYR A 1 101 ? -22.676 -10.945 13.458 1.00 43.59 101 TYR A CA 1
ATOM 785 C C . TYR A 1 101 ? -24.156 -10.959 13.860 1.00 43.59 101 TYR A C 1
ATOM 787 O O . TYR A 1 101 ? -25.026 -10.428 13.176 1.00 43.59 101 TYR A O 1
ATOM 795 N N . GLY A 1 102 ? -24.454 -11.543 15.021 1.00 39.03 102 GLY A N 1
ATOM 796 C CA . GLY A 1 102 ? -25.671 -11.213 15.756 1.00 39.03 102 GLY A CA 1
ATOM 797 C C . GLY A 1 102 ? -25.516 -9.801 16.307 1.00 39.03 102 GLY A C 1
ATOM 798 O O . GLY A 1 102 ? -25.133 -9.633 17.462 1.00 39.03 102 GLY A O 1
ATOM 799 N N . GLY A 1 103 ? -25.714 -8.796 15.450 1.00 44.25 103 GLY A N 1
ATOM 800 C CA . GLY A 1 103 ? -25.733 -7.390 15.827 1.00 44.25 103 GLY A CA 1
ATOM 801 C C . GLY A 1 103 ? -26.744 -7.202 16.945 1.00 44.25 103 GLY A C 1
ATOM 802 O O . GLY A 1 103 ? -27.945 -7.168 16.693 1.00 44.25 103 GLY A O 1
ATOM 803 N N . GLY A 1 104 ? -26.244 -7.153 18.180 1.00 38.50 104 GLY A N 1
ATOM 804 C CA . GLY A 1 104 ? -27.078 -6.994 19.356 1.00 38.50 104 GLY A CA 1
ATOM 805 C C . GLY A 1 104 ? -27.990 -5.788 19.176 1.00 38.50 104 GLY A C 1
ATOM 806 O O . GLY A 1 104 ? -27.533 -4.719 18.766 1.00 38.50 104 GLY A O 1
ATOM 807 N N . GLU A 1 105 ? -29.264 -5.974 19.512 1.00 48.47 105 GLU A N 1
ATOM 808 C CA . GLU A 1 105 ? -30.344 -4.982 19.633 1.00 48.47 105 GLU A CA 1
ATOM 809 C C . GLU A 1 105 ? -30.035 -3.885 20.684 1.00 48.47 105 GLU A C 1
ATOM 811 O O . GLU A 1 105 ? -30.908 -3.359 21.360 1.00 48.47 105 GLU A O 1
ATOM 816 N N . MET A 1 106 ? -28.769 -3.514 20.869 1.00 50.34 106 MET A N 1
ATOM 817 C CA . MET A 1 106 ? -28.280 -2.593 21.898 1.00 50.34 106 MET A CA 1
ATOM 818 C C . MET A 1 106 ? -28.413 -1.114 21.487 1.00 50.34 106 MET A C 1
ATOM 820 O O . MET A 1 106 ? -27.791 -0.250 22.102 1.00 50.34 106 MET A O 1
ATOM 824 N N . GLY A 1 107 ? -29.173 -0.798 20.431 1.00 52.78 107 GLY A N 1
ATOM 825 C CA . GLY A 1 107 ? -29.212 0.549 19.847 1.00 52.78 107 GLY A CA 1
ATOM 826 C C . GLY A 1 107 ? -30.557 1.020 19.296 1.00 52.78 107 GLY A C 1
ATOM 827 O O . GLY A 1 107 ? -30.592 2.103 18.720 1.00 52.78 107 GLY A O 1
ATOM 828 N N . GLU A 1 108 ? -31.641 0.252 19.446 1.00 50.72 108 GLU A N 1
ATOM 829 C CA . GLU A 1 108 ? -32.942 0.583 18.834 1.00 50.72 108 GLU A CA 1
ATOM 830 C C . GLU A 1 108 ? -33.649 1.803 19.460 1.00 50.72 108 GLU A C 1
ATOM 832 O O . GLU A 1 108 ? -34.463 2.421 18.786 1.00 50.72 108 GLU A O 1
ATOM 837 N N . ASP A 1 109 ? -33.265 2.235 20.669 1.00 49.06 109 ASP A N 1
ATOM 838 C CA . ASP A 1 109 ? -33.921 3.342 21.397 1.00 49.06 109 ASP A CA 1
ATOM 839 C C . ASP A 1 109 ? -33.028 4.574 21.654 1.00 49.06 109 ASP A C 1
ATOM 841 O O . ASP A 1 109 ? -33.369 5.465 22.435 1.00 49.06 109 ASP A O 1
ATOM 845 N N . MET A 1 110 ? -31.866 4.673 21.005 1.00 53.81 110 MET A N 1
ATOM 846 C CA . MET A 1 110 ? -31.048 5.888 21.090 1.00 53.81 110 MET A CA 1
ATOM 847 C C . MET A 1 110 ? -31.599 6.932 20.103 1.00 53.81 110 MET A C 1
ATOM 849 O O . MET A 1 110 ? -31.538 6.687 18.898 1.00 53.81 110 MET A O 1
ATOM 853 N N . PRO A 1 111 ? -32.074 8.119 20.543 1.00 51.09 111 PRO A N 1
ATOM 854 C CA . PRO A 1 111 ? -32.600 9.161 19.661 1.00 51.09 111 PRO A CA 1
ATOM 855 C C . PRO A 1 111 ? -31.449 9.936 19.005 1.00 51.09 111 PRO A C 1
ATOM 857 O O . PRO A 1 111 ? -31.329 11.156 19.105 1.00 51.09 111 PRO A O 1
ATOM 860 N N . LEU A 1 112 ? -30.548 9.214 18.351 1.00 56.88 112 LEU A N 1
ATOM 861 C CA . LEU A 1 112 ? -29.682 9.775 17.336 1.00 56.88 112 LEU A CA 1
ATOM 862 C C . LEU A 1 112 ? -30.580 9.854 16.105 1.00 56.88 112 LEU A C 1
ATOM 864 O O . LEU A 1 112 ? -31.105 8.833 15.681 1.00 56.88 112 LEU A O 1
ATOM 868 N N . GLY A 1 113 ? -30.811 11.039 15.538 1.00 56.31 113 GLY A N 1
ATOM 869 C CA . GLY A 1 113 ? -31.632 11.224 14.326 1.00 56.31 113 GLY A CA 1
ATOM 870 C C . GLY A 1 113 ? -31.057 10.567 13.056 1.00 56.31 113 GLY A C 1
ATOM 871 O O . GLY A 1 113 ? -31.225 11.092 11.962 1.00 56.31 113 GLY A O 1
ATOM 872 N N . ILE A 1 114 ? -30.322 9.467 13.209 1.00 58.31 114 ILE A N 1
ATOM 873 C CA . ILE A 1 114 ? -29.648 8.661 12.210 1.00 58.31 114 ILE A CA 1
ATOM 874 C C . ILE A 1 114 ? -29.959 7.215 12.591 1.00 58.31 114 ILE A C 1
ATOM 876 O O . ILE A 1 114 ? -29.433 6.714 13.582 1.00 58.31 114 ILE A O 1
ATOM 880 N N . GLU A 1 115 ? -30.805 6.545 11.812 1.00 58.81 115 GLU A N 1
ATOM 881 C CA . GLU A 1 115 ? -31.031 5.114 11.993 1.00 58.81 115 GLU A CA 1
ATOM 882 C C . GLU A 1 115 ? -29.743 4.352 11.632 1.00 58.81 115 GLU A C 1
ATOM 884 O O . GLU A 1 115 ? -29.335 4.363 10.465 1.00 58.81 115 GLU A O 1
ATOM 889 N N . PRO A 1 116 ? -29.077 3.688 12.594 1.00 59.88 116 PRO A N 1
ATOM 890 C CA . PRO A 1 116 ? -27.763 3.085 12.369 1.00 59.88 116 PRO A CA 1
ATOM 891 C C . PRO A 1 116 ? -27.792 1.972 11.313 1.00 59.88 116 PRO A C 1
ATOM 893 O O . PRO A 1 116 ? -26.822 1.810 10.574 1.00 59.88 116 PRO A O 1
ATOM 896 N N . ARG A 1 117 ? -28.920 1.259 11.174 1.00 61.31 117 ARG A N 1
ATOM 897 C CA . ARG A 1 117 ? -29.123 0.259 10.110 1.00 61.31 117 ARG A CA 1
ATOM 898 C C . ARG A 1 117 ? -29.092 0.893 8.715 1.00 61.31 117 ARG A C 1
ATOM 900 O O . ARG A 1 117 ? -28.346 0.433 7.857 1.00 61.31 117 ARG A O 1
ATOM 907 N N . ARG A 1 118 ? -29.800 2.012 8.519 1.00 64.00 118 ARG A N 1
ATOM 908 C CA . ARG A 1 118 ? -29.775 2.758 7.247 1.00 64.00 118 ARG A CA 1
ATOM 909 C C . ARG A 1 118 ? -28.396 3.327 6.943 1.00 64.00 118 ARG A C 1
ATOM 911 O O . ARG A 1 118 ? -27.929 3.223 5.817 1.00 64.00 118 ARG A O 1
ATOM 918 N N . ALA A 1 119 ? -27.710 3.864 7.952 1.00 68.69 119 ALA A N 1
ATOM 919 C CA . ALA A 1 119 ? -26.363 4.395 7.769 1.00 68.69 119 ALA A CA 1
ATOM 920 C C . ALA A 1 119 ? -25.366 3.320 7.299 1.00 68.69 119 ALA A C 1
ATOM 922 O O . ALA A 1 119 ? -24.501 3.617 6.475 1.00 68.69 119 ALA A O 1
ATOM 923 N N . HIS A 1 120 ? -25.496 2.082 7.791 1.00 65.50 120 HIS A N 1
ATOM 924 C CA . HIS A 1 120 ? -24.648 0.960 7.388 1.00 65.50 120 HIS A CA 1
ATOM 925 C C . HIS A 1 120 ? -24.919 0.520 5.943 1.00 65.50 120 HIS A C 1
ATOM 927 O O . HIS A 1 120 ? -23.984 0.353 5.161 1.00 65.50 120 HIS A O 1
ATOM 933 N N . GLU A 1 121 ? -26.189 0.395 5.559 1.00 68.06 121 GLU A N 1
ATOM 934 C CA . GLU A 1 121 ? -26.578 0.073 4.181 1.00 68.06 121 GLU A CA 1
ATOM 935 C C . GLU A 1 121 ? -26.160 1.168 3.187 1.00 68.06 121 GLU A C 1
ATOM 937 O O . GLU A 1 121 ? -25.674 0.865 2.098 1.00 68.06 121 GLU A O 1
ATOM 942 N N . ASP A 1 122 ? -26.285 2.443 3.563 1.00 78.56 122 ASP A N 1
ATOM 943 C CA . ASP A 1 122 ? -25.863 3.581 2.738 1.00 78.56 122 ASP A CA 1
ATOM 944 C C . ASP A 1 122 ? -24.338 3.665 2.586 1.00 78.56 122 ASP A C 1
ATOM 946 O O . ASP A 1 122 ? -23.831 4.173 1.582 1.00 78.56 122 ASP A O 1
ATOM 950 N N . LEU A 1 123 ? -23.588 3.213 3.594 1.00 77.94 123 LEU A N 1
ATOM 951 C CA . LEU A 1 123 ? -22.131 3.090 3.535 1.00 77.94 123 LEU A CA 1
ATOM 952 C C . LEU A 1 123 ? -21.718 1.937 2.621 1.00 77.94 123 LEU A C 1
ATOM 954 O O . LEU A 1 123 ? -20.885 2.144 1.741 1.00 77.94 123 LEU A O 1
ATOM 958 N N . GLY A 1 124 ? -22.334 0.763 2.779 1.00 79.62 124 GLY A N 1
ATOM 959 C CA . GLY A 1 124 ? -22.089 -0.390 1.913 1.00 79.62 124 GLY A CA 1
ATOM 960 C C . GLY A 1 124 ? -22.363 -0.063 0.447 1.00 79.62 124 GLY A C 1
ATOM 961 O O . GLY A 1 124 ? -21.516 -0.306 -0.412 1.00 79.62 124 GLY A O 1
ATOM 962 N N . ARG A 1 125 ? -23.504 0.571 0.150 1.00 82.50 125 ARG A N 1
ATOM 963 C CA . ARG A 1 125 ? -23.845 1.000 -1.215 1.00 82.50 125 ARG A CA 1
ATOM 964 C C . ARG A 1 125 ? -22.833 1.986 -1.788 1.00 82.50 125 ARG A C 1
ATOM 966 O O . ARG A 1 125 ? -22.394 1.793 -2.911 1.00 82.50 125 ARG A O 1
ATOM 973 N N . ARG A 1 126 ? -22.412 2.994 -1.015 1.00 82.56 126 ARG A N 1
ATOM 974 C CA . ARG A 1 126 ? -21.398 3.968 -1.463 1.00 82.56 126 ARG A CA 1
ATOM 975 C C . ARG A 1 126 ? -20.044 3.333 -1.757 1.00 82.56 126 ARG A C 1
ATOM 977 O O . ARG A 1 126 ? -19.389 3.724 -2.712 1.00 82.56 126 ARG A O 1
ATOM 984 N N . ILE A 1 127 ? -19.611 2.379 -0.935 1.00 82.50 127 ILE A N 1
ATOM 985 C CA . ILE A 1 127 ? -18.321 1.696 -1.124 1.00 82.50 127 ILE A CA 1
ATOM 986 C C . ILE A 1 127 ? -18.335 0.837 -2.389 1.00 82.50 127 ILE A C 1
ATOM 988 O O . ILE A 1 127 ? -17.316 0.707 -3.053 1.00 82.50 127 ILE A O 1
ATOM 992 N N . THR A 1 128 ? -19.487 0.263 -2.719 1.00 85.88 128 THR A N 1
ATOM 993 C CA . THR A 1 128 ? -19.631 -0.720 -3.796 1.00 85.88 128 THR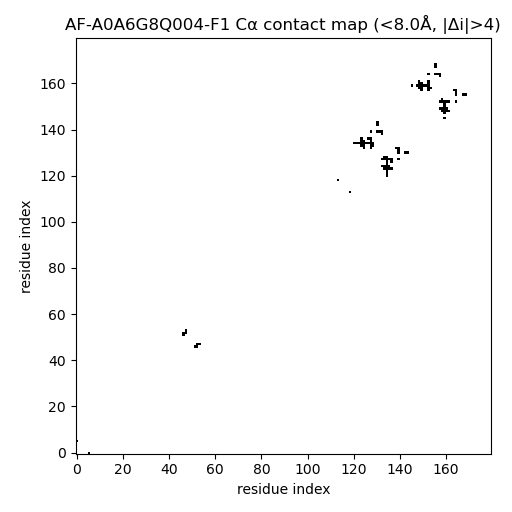 A CA 1
ATOM 994 C C . THR A 1 128 ? -20.210 -0.153 -5.093 1.00 85.88 128 THR A C 1
ATOM 996 O O . THR A 1 128 ? -20.380 -0.899 -6.064 1.00 85.88 128 THR A O 1
ATOM 999 N N . GLU A 1 129 ? -20.511 1.148 -5.120 1.00 87.31 129 GLU A N 1
ATOM 1000 C CA . GLU A 1 129 ? -21.167 1.860 -6.223 1.00 87.31 129 GLU A CA 1
ATOM 1001 C C . GLU A 1 129 ? -20.383 1.744 -7.534 1.00 87.31 129 GLU A C 1
ATOM 1003 O O . GLU A 1 129 ? -20.958 1.480 -8.586 1.00 87.31 129 GLU A O 1
ATOM 1008 N N . ASP A 1 130 ? -19.060 1.861 -7.462 1.00 88.25 130 ASP A N 1
ATOM 1009 C CA . ASP A 1 130 ? -18.153 1.813 -8.610 1.00 88.25 130 ASP A CA 1
ATOM 1010 C C . ASP A 1 130 ? -18.129 0.444 -9.304 1.00 88.25 130 ASP A C 1
ATOM 1012 O O . ASP A 1 130 ? -17.999 0.350 -10.522 1.00 88.25 130 ASP A O 1
ATOM 1016 N N . THR A 1 131 ? -18.294 -0.623 -8.530 1.00 83.56 131 THR A N 1
ATOM 1017 C CA . THR A 1 131 ? -18.436 -1.988 -9.040 1.00 83.56 131 THR A CA 1
ATOM 1018 C C . THR A 1 131 ? -19.881 -2.389 -9.290 1.00 83.56 131 THR A C 1
ATOM 1020 O O . THR A 1 131 ? -20.101 -3.465 -9.836 1.00 83.56 131 THR A O 1
ATOM 1023 N N . GLY A 1 132 ? -20.864 -1.590 -8.861 1.00 86.06 132 GLY A N 1
ATOM 1024 C CA . GLY A 1 132 ? -22.285 -1.940 -8.883 1.00 86.06 132 GLY A CA 1
ATOM 1025 C C . GLY A 1 132 ? -22.633 -3.163 -8.028 1.00 86.06 132 GLY A C 1
ATOM 1026 O O . GLY A 1 132 ? -23.436 -3.988 -8.461 1.00 86.06 132 GLY A O 1
ATOM 1027 N N . ALA A 1 133 ? -21.982 -3.344 -6.872 1.00 85.12 133 ALA A N 1
ATOM 1028 C CA . ALA A 1 133 ? -22.226 -4.498 -5.994 1.00 85.12 133 ALA A CA 1
ATOM 1029 C C . ALA A 1 133 ? -23.321 -4.256 -4.932 1.00 85.12 133 ALA A C 1
ATOM 1031 O O . ALA A 1 133 ? -23.563 -5.117 -4.100 1.00 85.12 133 ALA A O 1
ATOM 1032 N N . GLU A 1 134 ? -24.007 -3.106 -4.975 1.00 84.62 134 GLU A N 1
ATOM 1033 C CA . GLU A 1 134 ? -25.228 -2.797 -4.196 1.00 84.62 134 GLU A CA 1
ATOM 1034 C C . GLU A 1 134 ? -25.135 -3.008 -2.669 1.00 84.62 134 GLU A C 1
ATOM 1036 O O . GLU A 1 134 ? -26.140 -3.181 -1.984 1.00 84.62 134 GLU A O 1
ATOM 1041 N N . GLY A 1 135 ? -23.934 -2.924 -2.105 1.00 82.31 135 GLY A N 1
ATOM 1042 C CA . GLY A 1 135 ? -23.652 -3.153 -0.688 1.00 82.31 135 GLY A CA 1
ATOM 1043 C C . GLY A 1 135 ? -22.914 -4.455 -0.391 1.00 82.31 135 GLY A C 1
ATOM 1044 O O . GLY A 1 135 ? -22.417 -4.608 0.722 1.00 82.31 135 GLY A O 1
ATOM 1045 N N . ASP A 1 136 ? -22.782 -5.353 -1.369 1.00 88.50 136 ASP A N 1
ATOM 1046 C CA . ASP A 1 136 ? -22.027 -6.597 -1.242 1.00 88.50 136 ASP A CA 1
ATOM 1047 C C . ASP A 1 136 ? -20.520 -6.354 -1.419 1.00 88.50 136 ASP A C 1
ATOM 1049 O O . ASP A 1 136 ? -19.999 -6.135 -2.518 1.00 88.50 136 ASP A O 1
ATOM 1053 N N . VAL A 1 137 ? -19.802 -6.399 -0.297 1.00 85.06 137 VAL A N 1
ATOM 1054 C CA . VAL A 1 137 ? -18.352 -6.189 -0.245 1.00 85.06 137 VAL A CA 1
ATOM 1055 C C . VAL A 1 137 ? -17.585 -7.340 -0.900 1.00 85.06 137 VAL A C 1
ATOM 1057 O O . VAL A 1 137 ? -16.533 -7.095 -1.493 1.00 85.06 137 VAL A O 1
ATOM 1060 N N . HIS A 1 138 ? -18.091 -8.575 -0.839 1.00 88.88 138 HIS A N 1
ATOM 1061 C CA . HIS A 1 138 ? -17.426 -9.720 -1.462 1.00 88.88 138 HIS A CA 1
ATOM 1062 C C . HIS A 1 138 ? -17.470 -9.594 -2.978 1.00 88.88 138 HIS A C 1
ATOM 1064 O O . HIS A 1 138 ? -16.438 -9.673 -3.643 1.00 88.88 138 HIS A O 1
ATOM 1070 N N . LEU A 1 139 ? -18.648 -9.289 -3.511 1.00 89.69 139 LEU A N 1
ATOM 1071 C CA . LEU A 1 139 ? -18.850 -9.129 -4.942 1.00 89.69 139 LEU A CA 1
ATOM 1072 C C . LEU A 1 139 ? -18.137 -7.878 -5.494 1.00 89.69 139 LEU A C 1
ATOM 1074 O O . LEU A 1 139 ? -17.597 -7.910 -6.601 1.00 89.69 139 LEU A O 1
ATOM 1078 N N . HIS A 1 140 ? -18.036 -6.800 -4.707 1.00 91.06 140 HIS A N 1
ATOM 1079 C CA . HIS A 1 140 ? -17.162 -5.661 -5.019 1.00 91.06 140 HIS A CA 1
ATOM 1080 C C . HIS A 1 140 ? -15.685 -6.070 -5.099 1.00 91.06 140 HIS A C 1
ATOM 1082 O O . HIS A 1 140 ? -14.997 -5.726 -6.062 1.00 91.06 140 HIS A O 1
ATOM 1088 N N . ALA A 1 141 ? -15.195 -6.824 -4.111 1.00 87.88 141 ALA A N 1
ATOM 1089 C CA . ALA A 1 141 ? -13.807 -7.269 -4.070 1.00 87.88 141 ALA A CA 1
ATOM 1090 C C . ALA A 1 141 ? -13.461 -8.198 -5.243 1.00 87.88 141 ALA A C 1
ATOM 1092 O O . ALA A 1 141 ? -12.394 -8.048 -5.840 1.00 87.88 141 ALA A O 1
ATOM 1093 N N . GLU A 1 142 ? -14.361 -9.110 -5.616 1.00 88.50 142 GLU A N 1
ATOM 1094 C CA . GLU A 1 142 ? -14.196 -9.971 -6.791 1.00 88.50 142 GLU A CA 1
ATOM 1095 C C . GLU A 1 142 ? -14.102 -9.152 -8.081 1.00 88.50 142 GLU A C 1
ATOM 1097 O O . GLU A 1 142 ? -13.135 -9.288 -8.833 1.00 88.50 142 GLU A O 1
ATOM 1102 N N . ARG A 1 143 ? -15.040 -8.222 -8.300 1.00 91.25 143 ARG A N 1
ATOM 1103 C CA . ARG A 1 143 ? -15.034 -7.353 -9.488 1.00 91.25 143 ARG A CA 1
ATOM 1104 C C . ARG A 1 143 ? -13.783 -6.479 -9.555 1.00 91.25 143 ARG A C 1
ATOM 1106 O O . ARG A 1 143 ? -13.189 -6.349 -10.624 1.00 91.25 143 ARG A O 1
ATOM 1113 N N . LYS A 1 144 ? -13.329 -5.929 -8.423 1.00 91.81 144 LYS A N 1
ATOM 1114 C CA . LYS A 1 144 ? -12.059 -5.188 -8.352 1.00 91.81 144 LYS A CA 1
ATOM 1115 C C . LYS A 1 144 ? -10.850 -6.062 -8.637 1.00 91.81 144 LYS A C 1
ATOM 1117 O O . LYS A 1 144 ? -9.914 -5.607 -9.293 1.00 91.81 144 LYS A O 1
ATOM 1122 N N . ALA A 1 145 ? -10.847 -7.301 -8.158 1.00 89.88 145 ALA A N 1
ATOM 1123 C CA . ALA A 1 145 ? -9.780 -8.240 -8.458 1.00 89.88 145 ALA A CA 1
ATOM 1124 C C . ALA A 1 145 ? -9.712 -8.545 -9.960 1.00 89.88 145 ALA A C 1
ATOM 1126 O O . ALA A 1 145 ? -8.617 -8.574 -10.518 1.00 89.88 145 ALA A O 1
ATOM 1127 N N . ASP A 1 146 ? -10.851 -8.715 -10.627 1.00 90.06 146 ASP A N 1
ATOM 1128 C CA . ASP A 1 146 ? -10.895 -8.971 -12.069 1.00 90.06 146 ASP A CA 1
ATOM 1129 C C . ASP A 1 146 ? -10.526 -7.737 -12.906 1.00 90.06 146 ASP A C 1
ATOM 1131 O O . ASP A 1 146 ? -9.818 -7.863 -13.911 1.00 90.06 146 ASP A O 1
ATOM 1135 N N . GLU A 1 147 ? -10.903 -6.537 -12.455 1.00 90.31 147 GLU A N 1
ATOM 1136 C CA . GLU A 1 147 ? -10.445 -5.270 -13.037 1.00 90.31 147 GLU A CA 1
ATOM 1137 C C . GLU A 1 147 ? -8.912 -5.160 -12.958 1.00 90.31 147 GLU A C 1
ATOM 1139 O O . GLU A 1 147 ? -8.247 -4.914 -13.965 1.00 90.31 147 GLU A O 1
ATOM 1144 N N . MET A 1 148 ? -8.329 -5.436 -11.785 1.00 90.12 148 MET A N 1
ATOM 1145 C CA . MET A 1 148 ? -6.875 -5.425 -11.594 1.00 90.12 148 MET A CA 1
ATOM 1146 C C . MET A 1 148 ? -6.166 -6.477 -12.453 1.00 90.12 148 MET A C 1
ATOM 1148 O O . MET A 1 148 ? -5.147 -6.170 -13.069 1.00 90.12 148 MET A O 1
ATOM 1152 N N . LYS A 1 149 ? -6.692 -7.706 -12.540 1.00 90.06 149 LYS A N 1
ATOM 1153 C CA . LYS A 1 149 ? -6.126 -8.749 -13.414 1.00 90.06 149 LYS A CA 1
ATOM 1154 C C . LYS A 1 149 ? -6.139 -8.313 -14.875 1.00 90.06 149 LYS A C 1
ATOM 1156 O O . LYS A 1 149 ? -5.149 -8.505 -15.576 1.00 90.06 149 LYS A O 1
ATOM 1161 N N . SER A 1 150 ? -7.236 -7.714 -15.330 1.00 89.69 150 SER A N 1
ATOM 1162 C CA . SER A 1 150 ? -7.347 -7.216 -16.702 1.00 89.69 150 SER A CA 1
ATOM 1163 C C . SER A 1 150 ? -6.279 -6.154 -16.969 1.00 89.69 150 SER A C 1
ATOM 1165 O O . SER A 1 150 ? -5.463 -6.342 -17.865 1.00 89.69 150 SER A O 1
ATOM 1167 N N . GLN A 1 151 ? -6.162 -5.143 -16.102 1.00 90.62 151 GLN A N 1
ATOM 1168 C CA . GLN A 1 151 ? -5.143 -4.090 -16.220 1.00 90.62 151 GLN A CA 1
ATOM 1169 C C . GLN A 1 151 ? -3.705 -4.628 -16.217 1.00 90.62 151 GLN A C 1
ATOM 1171 O O . GLN A 1 151 ? -2.855 -4.154 -16.967 1.00 90.62 151 GLN A O 1
ATOM 1176 N N . MET A 1 152 ? -3.408 -5.641 -15.397 1.00 89.62 152 MET A N 1
ATOM 1177 C CA . MET A 1 152 ? -2.073 -6.252 -15.348 1.00 89.62 152 MET A CA 1
ATOM 1178 C C . MET A 1 152 ? -1.717 -7.053 -16.603 1.00 89.62 152 MET A C 1
ATOM 1180 O O . MET A 1 152 ? -0.540 -7.334 -16.818 1.00 89.62 152 MET A O 1
ATOM 1184 N N . THR A 1 153 ? -2.714 -7.444 -17.394 1.00 90.94 153 THR A N 1
ATOM 1185 C CA . THR A 1 153 ? -2.553 -8.332 -18.549 1.00 90.94 153 THR A CA 1
ATOM 1186 C C . THR A 1 153 ? -2.813 -7.654 -19.895 1.00 90.94 153 THR A C 1
ATOM 1188 O O . THR A 1 153 ? -2.622 -8.294 -20.936 1.00 90.9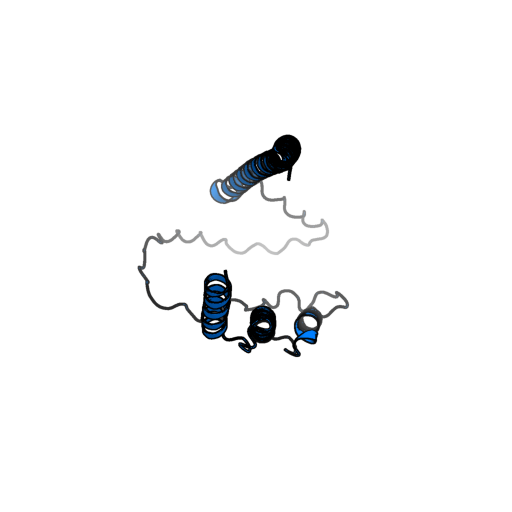4 153 THR A O 1
ATOM 1191 N N . GLU A 1 154 ? -3.191 -6.370 -19.888 1.00 89.88 154 GLU A N 1
ATOM 1192 C CA . GLU A 1 154 ? -3.410 -5.525 -21.072 1.00 89.88 154 GLU A CA 1
ATOM 1193 C C . GLU A 1 154 ? -2.187 -5.479 -21.999 1.00 89.88 154 GLU A C 1
ATOM 1195 O O . GLU A 1 154 ? -2.328 -5.562 -23.212 1.00 89.88 154 GLU A O 1
ATOM 1200 N N . ASP A 1 155 ? -0.970 -5.428 -21.454 1.00 89.25 155 ASP A N 1
ATOM 1201 C CA . ASP A 1 155 ? 0.286 -5.382 -22.226 1.00 89.25 155 ASP A CA 1
ATOM 1202 C C . ASP A 1 155 ? 0.556 -6.646 -23.060 1.00 89.25 155 ASP A C 1
ATOM 1204 O O . ASP A 1 155 ? 1.372 -6.633 -23.988 1.00 89.25 155 ASP A O 1
ATOM 1208 N N . THR A 1 156 ? -0.113 -7.736 -22.701 1.00 85.69 156 THR A N 1
ATOM 1209 C CA . THR A 1 156 ? -0.028 -9.040 -23.358 1.00 85.69 156 THR A CA 1
ATOM 1210 C C . THR A 1 156 ? -1.343 -9.467 -23.991 1.00 85.69 156 THR A C 1
ATOM 1212 O O . THR A 1 156 ? -1.399 -10.593 -24.470 1.00 85.69 156 THR A O 1
ATOM 1215 N N . ASP A 1 157 ? -2.395 -8.640 -23.966 1.00 87.31 157 ASP A N 1
ATOM 1216 C CA . ASP A 1 157 ? -3.764 -8.986 -24.383 1.00 87.31 157 ASP A CA 1
ATOM 1217 C C . ASP A 1 157 ? -4.287 -10.298 -23.758 1.00 87.31 157 ASP A C 1
ATOM 1219 O O . ASP A 1 157 ? -4.992 -11.084 -24.402 1.00 87.31 157 ASP A O 1
ATOM 1223 N N . ALA A 1 158 ? -3.885 -10.601 -22.518 1.00 87.31 158 ALA A N 1
ATOM 1224 C CA . ALA A 1 158 ? -4.202 -11.880 -21.875 1.00 87.31 158 ALA A CA 1
ATOM 1225 C C . ALA A 1 158 ? -5.544 -11.880 -21.117 1.00 87.31 158 ALA A C 1
ATOM 1227 O O . ALA A 1 158 ? -5.938 -12.910 -20.575 1.00 87.31 158 ALA A O 1
ATOM 1228 N N . GLY A 1 159 ? -6.274 -10.758 -21.119 1.00 86.44 159 GLY A N 1
ATOM 1229 C CA . GLY A 1 159 ? -7.677 -10.691 -20.687 1.00 86.44 159 GLY A CA 1
ATOM 1230 C C . GLY A 1 159 ? -7.932 -11.149 -19.246 1.00 86.44 159 GLY A C 1
ATOM 1231 O O . GLY A 1 159 ? -8.977 -11.722 -18.962 1.00 86.44 159 GLY A O 1
ATOM 1232 N N . GLY A 1 160 ? -6.964 -10.951 -18.353 1.00 86.56 160 GLY A N 1
ATOM 1233 C CA . GLY A 1 160 ? -7.008 -11.362 -16.950 1.00 86.56 160 GLY A CA 1
ATOM 1234 C C . GLY A 1 160 ? -6.390 -12.733 -16.651 1.00 86.56 160 GLY A C 1
ATOM 1235 O O . GLY A 1 160 ? -6.234 -13.078 -15.477 1.00 86.56 160 GLY A O 1
ATOM 1236 N N . ASP A 1 161 ? -5.989 -13.507 -17.665 1.00 91.06 161 ASP A N 1
ATOM 1237 C CA . ASP A 1 161 ? -5.294 -14.782 -17.469 1.00 91.06 161 ASP A CA 1
ATOM 1238 C C . ASP A 1 161 ? -3.797 -14.560 -17.195 1.00 91.06 161 ASP A C 1
ATOM 1240 O O . ASP A 1 161 ? -2.985 -14.311 -18.090 1.00 91.06 161 ASP A O 1
ATOM 1244 N N . MET A 1 162 ? -3.419 -14.692 -15.921 1.00 88.12 162 MET A N 1
ATOM 1245 C CA . MET A 1 162 ? -2.039 -14.520 -15.460 1.00 88.12 162 MET A CA 1
ATOM 1246 C C . MET A 1 162 ? -1.073 -15.565 -16.023 1.00 88.12 162 MET A C 1
ATOM 1248 O O . MET A 1 162 ? 0.119 -15.281 -16.156 1.00 88.12 162 MET A O 1
ATOM 1252 N N . LYS A 1 163 ? -1.556 -16.769 -16.346 1.00 90.88 163 LYS A N 1
ATOM 1253 C CA . LYS A 1 163 ? -0.711 -17.819 -16.916 1.00 90.88 163 LYS A CA 1
ATOM 1254 C C . LYS A 1 163 ? -0.358 -17.468 -18.356 1.00 90.88 163 LYS A C 1
ATOM 1256 O O . LYS A 1 163 ? 0.812 -17.451 -18.720 1.00 90.88 163 LYS A O 1
ATOM 1261 N N . LEU A 1 164 ? -1.369 -17.094 -19.131 1.00 91.50 164 LEU A N 1
ATOM 1262 C CA . LEU A 1 164 ? -1.200 -16.687 -20.519 1.00 91.50 164 LEU A CA 1
ATOM 1263 C C . LEU A 1 164 ? -0.400 -15.375 -20.646 1.00 91.50 164 LEU A C 1
ATOM 1265 O O . LEU A 1 164 ? 0.418 -15.246 -21.556 1.00 91.50 164 LEU A O 1
ATOM 1269 N N . HIS A 1 165 ? -0.551 -14.441 -19.699 1.00 93.25 165 HIS A N 1
ATOM 1270 C CA . HIS A 1 165 ? 0.316 -13.262 -19.579 1.00 93.25 165 HIS A CA 1
ATOM 1271 C C . HIS A 1 165 ? 1.786 -13.646 -19.372 1.00 93.25 165 HIS A C 1
ATOM 1273 O O . HIS A 1 165 ? 2.664 -13.124 -20.060 1.00 93.25 165 HIS A O 1
ATOM 1279 N N . ALA A 1 166 ? 2.068 -14.567 -18.444 1.00 90.62 166 ALA A N 1
ATOM 1280 C CA . ALA A 1 166 ? 3.430 -15.012 -18.163 1.00 90.62 166 ALA A CA 1
ATOM 1281 C C . ALA A 1 166 ? 4.076 -15.690 -19.380 1.00 90.62 166 ALA A C 1
ATOM 1283 O O . ALA A 1 166 ? 5.218 -15.367 -19.716 1.00 90.62 166 ALA A O 1
ATOM 1284 N N . ASP A 1 167 ? 3.332 -16.560 -20.066 1.00 91.94 167 ASP A N 1
ATOM 1285 C CA . ASP A 1 167 ? 3.802 -17.260 -21.263 1.00 91.94 167 ASP A CA 1
ATOM 1286 C C . ASP A 1 167 ? 4.130 -16.260 -22.390 1.00 91.94 167 ASP A C 1
ATOM 1288 O O . ASP A 1 167 ? 5.254 -16.237 -22.893 1.00 91.94 167 ASP A O 1
ATOM 1292 N N . ARG A 1 168 ? 3.214 -15.331 -22.707 1.00 91.69 168 ARG A N 1
ATOM 1293 C CA . ARG A 1 168 ? 3.438 -14.295 -23.739 1.00 91.69 168 ARG A CA 1
ATOM 1294 C C . ARG A 1 168 ? 4.588 -13.350 -23.395 1.00 91.69 168 ARG A C 1
ATOM 1296 O O . ARG A 1 168 ? 5.339 -12.921 -24.271 1.00 91.69 168 ARG A O 1
ATOM 1303 N N . LYS A 1 169 ? 4.756 -13.014 -22.115 1.00 91.31 169 LYS A N 1
ATOM 1304 C CA . LYS A 1 169 ? 5.859 -12.164 -21.652 1.00 91.31 169 LYS A CA 1
ATOM 1305 C C . LYS A 1 169 ? 7.207 -12.870 -21.779 1.00 91.31 169 LYS A C 1
ATOM 1307 O O . LYS A 1 169 ? 8.190 -12.231 -22.150 1.00 91.31 169 LYS A O 1
ATOM 1312 N N . ALA A 1 170 ? 7.252 -14.174 -21.507 1.00 90.25 170 ALA A N 1
ATOM 1313 C CA . ALA A 1 170 ? 8.440 -14.993 -21.719 1.00 90.25 170 ALA A CA 1
ATOM 1314 C C . ALA A 1 170 ? 8.796 -15.096 -23.210 1.00 90.25 170 ALA A C 1
ATOM 1316 O O . ALA A 1 170 ? 9.961 -14.920 -23.561 1.00 90.25 170 ALA A O 1
ATOM 1317 N N . GLU A 1 171 ? 7.807 -15.295 -24.085 1.00 90.06 171 GLU A N 1
ATOM 1318 C CA . GLU A 1 171 ? 8.004 -15.304 -25.541 1.00 90.06 171 GLU A CA 1
ATOM 1319 C C . GLU A 1 171 ? 8.553 -13.968 -26.056 1.00 90.06 171 GLU A C 1
ATOM 1321 O O . GLU A 1 171 ? 9.517 -13.953 -26.820 1.00 90.06 171 GLU A O 1
ATOM 1326 N N . ARG A 1 172 ? 8.005 -12.839 -25.587 1.00 88.06 172 ARG A N 1
ATOM 1327 C CA . ARG A 1 172 ? 8.487 -11.499 -25.957 1.00 88.06 172 ARG A CA 1
ATOM 1328 C C . ARG A 1 172 ? 9.939 -11.272 -25.540 1.00 88.06 172 ARG A C 1
ATOM 1330 O O . ARG A 1 172 ? 10.737 -10.812 -26.347 1.00 88.06 172 ARG A O 1
ATOM 1337 N N . MET A 1 173 ? 10.295 -11.638 -24.306 1.00 88.38 173 MET A N 1
ATOM 1338 C CA . MET A 1 173 ? 11.680 -11.543 -23.831 1.00 88.38 173 MET A CA 1
ATOM 1339 C C . MET A 1 173 ? 12.622 -12.481 -24.599 1.00 88.38 173 MET A C 1
ATOM 1341 O O . MET A 1 173 ? 13.769 -12.123 -24.850 1.00 88.38 173 MET A O 1
ATOM 1345 N N . ALA A 1 174 ? 12.158 -13.673 -24.986 1.00 88.12 174 ALA A N 1
ATOM 1346 C CA . ALA A 1 174 ? 12.945 -14.597 -25.797 1.00 88.12 174 ALA A CA 1
ATOM 1347 C C . ALA A 1 174 ? 13.194 -14.051 -27.212 1.00 88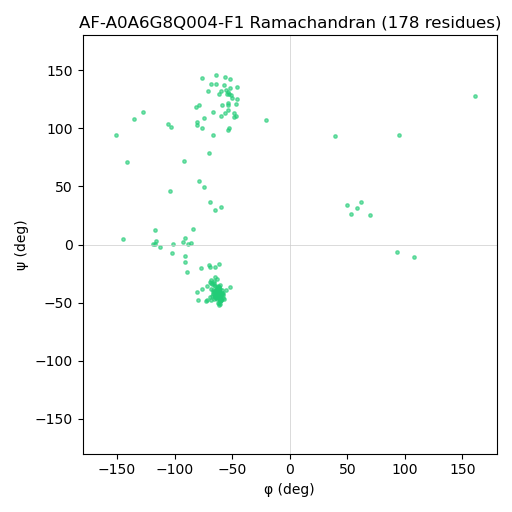.12 174 ALA A C 1
ATOM 1349 O O . ALA A 1 174 ? 14.309 -14.170 -27.713 1.00 88.12 174 ALA A O 1
ATOM 1350 N N . ALA A 1 175 ? 12.187 -13.424 -27.828 1.00 86.88 175 ALA A N 1
ATOM 1351 C CA . ALA A 1 175 ? 12.326 -12.765 -29.124 1.00 86.88 175 ALA A CA 1
ATOM 1352 C C . ALA A 1 175 ? 13.310 -11.585 -29.058 1.00 86.88 175 ALA A C 1
ATOM 1354 O O . ALA A 1 175 ? 14.219 -11.512 -29.877 1.00 86.88 175 ALA A O 1
ATOM 1355 N N . GLU A 1 176 ? 13.203 -10.729 -28.035 1.00 86.12 176 GLU A N 1
ATOM 1356 C CA . GLU A 1 176 ? 14.137 -9.610 -27.827 1.00 86.12 176 GLU A CA 1
ATOM 1357 C C . GLU A 1 176 ? 15.590 -10.079 -27.635 1.00 86.12 176 GLU A C 1
ATOM 1359 O O . GLU A 1 176 ? 16.509 -9.421 -28.109 1.00 86.12 176 GLU A O 1
ATOM 1364 N N . MET A 1 177 ? 15.817 -11.232 -26.991 1.00 81.44 177 MET A N 1
ATOM 1365 C CA . MET A 1 177 ? 17.165 -11.798 -26.818 1.00 81.44 177 MET A CA 1
ATOM 1366 C C . MET A 1 177 ? 17.736 -12.479 -28.070 1.00 81.44 177 MET A C 1
ATOM 1368 O O . MET A 1 177 ? 18.942 -12.696 -28.135 1.00 81.44 177 MET A O 1
ATOM 1372 N N . LEU A 1 178 ? 16.894 -12.871 -29.028 1.00 78.38 178 LEU A N 1
ATOM 1373 C CA . LEU A 1 178 ? 17.317 -13.502 -30.286 1.00 78.38 178 LEU A CA 1
ATOM 1374 C C . LEU A 1 178 ? 17.570 -12.484 -31.409 1.00 78.38 178 LEU A C 1
ATOM 1376 O O . LEU A 1 178 ? 18.175 -12.845 -32.417 1.00 78.38 178 LEU A O 1
ATOM 1380 N N . GLU A 1 179 ? 17.103 -11.243 -31.247 1.00 67.31 179 GLU A N 1
ATOM 1381 C CA . GLU A 1 179 ? 17.295 -10.141 -32.200 1.00 67.31 179 GLU A CA 1
ATOM 1382 C C . GLU A 1 179 ? 18.534 -9.256 -31.903 1.00 67.31 179 GLU A C 1
ATOM 1384 O O . GLU A 1 179 ? 18.786 -8.310 -32.654 1.00 67.31 179 GLU A O 1
ATOM 1389 N N . GLU A 1 180 ? 19.337 -9.573 -30.872 1.00 48.53 180 GLU A N 1
ATOM 1390 C CA . GLU A 1 180 ? 20.698 -9.024 -30.633 1.00 48.53 180 GLU A CA 1
ATOM 1391 C C . GLU A 1 180 ? 21.812 -9.891 -31.250 1.00 48.53 180 GLU A C 1
ATOM 1393 O O . GLU A 1 180 ? 22.802 -9.297 -31.747 1.00 48.53 180 GLU A O 1
#